Protein AF-A0A497L6L2-F1 (afdb_monomer_lite)

Foldseek 3Di:
DVVLLVLLVVLVVVLVCVVPDDDDPVVVVVLVVVVVVCCVVCVPPPCLPPPVLLVSLSVVLSVLLNVVLVVDALVRLVVVLVVVLVVLCCCVVPVVVVVVVCVVVVVVSHSQWHWAFDVVFDQDPVGTDTDIDGSVLSSNLNSVLSNLCVPPNDVLSSQLSVQLVVLQVVVSVVCVVVVPPDDRSSVSSCVRRVVSVVVVVVVD

Radius of gyration: 17.64 Å; chains: 1; bounding box: 42×39×49 Å

Sequence (204 aa):
FSALLAFTFIALLYEEVRSSRGERWYLAVLPPALFVFLYMFLGRTPIWFPYLLDLYGVVFAVMITIYLGSLFTWRTSLIFVALLTVLDIILVLFTGTMVSAARHVSSLMLPVLISVPTVPRIMTQWGVLFMSLGLGDFFFAGLIAIQSFKRFGKNFAVLSIFAMSVSFFIFETLILNLGFRAFPGTLMIICGWLPLVFLKKYIR

pLDDT: mean 77.25, std 12.26, range [40.12, 93.31]

Structure (mmCIF, N/CA/C/O backbone):
data_AF-A0A497L6L2-F1
#
_entry.id   AF-A0A497L6L2-F1
#
loop_
_atom_site.group_PDB
_atom_site.id
_atom_site.type_symbol
_atom_site.label_atom_id
_atom_site.label_alt_id
_atom_site.label_comp_id
_atom_site.label_asym_id
_atom_site.label_entity_id
_atom_site.label_seq_id
_atom_site.pdbx_PDB_ins_code
_atom_site.Cartn_x
_atom_site.Cartn_y
_atom_site.Cartn_z
_atom_site.occupancy
_atom_site.B_iso_or_equiv
_atom_site.auth_seq_id
_atom_site.auth_comp_id
_atom_site.auth_asym_id
_atom_site.auth_atom_id
_atom_site.pdbx_PDB_model_num
ATOM 1 N N . PHE A 1 1 ? -6.970 -1.512 -10.029 1.00 40.12 1 PHE A N 1
ATOM 2 C CA . PHE A 1 1 ? -8.263 -1.805 -9.348 1.00 40.12 1 PHE A CA 1
ATOM 3 C C . PHE A 1 1 ? -8.385 -3.226 -8.759 1.00 40.12 1 PHE A C 1
ATOM 5 O O . PHE A 1 1 ? -8.391 -3.367 -7.541 1.00 40.12 1 PHE A O 1
ATOM 12 N N . SER A 1 2 ? -8.466 -4.289 -9.573 1.00 47.84 2 SER A N 1
ATOM 13 C CA . SER A 1 2 ? -8.767 -5.662 -9.106 1.00 47.84 2 SER A CA 1
ATOM 14 C C . SER A 1 2 ? -7.713 -6.262 -8.166 1.00 47.84 2 SER A C 1
ATOM 16 O O . SER A 1 2 ? -8.070 -6.932 -7.202 1.00 47.84 2 SER A O 1
ATOM 18 N N . ALA A 1 3 ? -6.429 -5.981 -8.401 1.00 50.88 3 ALA A N 1
ATOM 19 C CA . ALA A 1 3 ? -5.336 -6.490 -7.571 1.00 50.88 3 ALA A CA 1
ATOM 20 C C . ALA A 1 3 ? -5.336 -5.905 -6.148 1.00 50.88 3 ALA A C 1
ATOM 22 O O . ALA A 1 3 ? -5.150 -6.638 -5.184 1.00 50.88 3 ALA A O 1
ATOM 23 N N . LEU A 1 4 ? -5.598 -4.601 -6.004 1.00 48.38 4 LEU A N 1
ATOM 24 C CA . LEU A 1 4 ? -5.636 -3.926 -4.701 1.00 48.38 4 LEU A CA 1
ATOM 25 C C . LEU A 1 4 ? -6.860 -4.357 -3.879 1.00 48.38 4 LEU A C 1
ATOM 27 O O . LEU A 1 4 ? -6.754 -4.590 -2.675 1.00 48.38 4 LEU A O 1
ATOM 31 N N . LEU A 1 5 ? -8.003 -4.550 -4.543 1.00 52.41 5 LEU A N 1
ATOM 32 C CA . LEU A 1 5 ? -9.224 -5.067 -3.926 1.00 52.41 5 LEU A CA 1
ATOM 33 C C . LEU A 1 5 ? -9.051 -6.527 -3.481 1.00 52.41 5 LEU A C 1
ATOM 35 O O . LEU A 1 5 ? -9.354 -6.859 -2.339 1.00 52.41 5 LEU A O 1
ATOM 39 N N . ALA A 1 6 ? -8.499 -7.389 -4.341 1.00 66.44 6 ALA A N 1
ATOM 40 C CA . ALA A 1 6 ? -8.208 -8.777 -3.986 1.00 66.44 6 ALA A CA 1
ATOM 41 C C . ALA A 1 6 ? -7.204 -8.866 -2.825 1.00 66.44 6 ALA A C 1
ATOM 43 O O . ALA A 1 6 ? -7.437 -9.595 -1.865 1.00 66.44 6 ALA A O 1
ATOM 44 N N . PHE A 1 7 ? -6.128 -8.076 -2.873 1.00 67.19 7 PHE A N 1
ATOM 45 C CA . PHE A 1 7 ? -5.111 -8.013 -1.824 1.00 67.19 7 PHE A CA 1
ATOM 46 C C . PHE A 1 7 ? -5.702 -7.637 -0.461 1.00 67.19 7 PHE A C 1
ATOM 48 O O . PHE A 1 7 ? -5.518 -8.346 0.529 1.00 67.19 7 PHE A O 1
ATOM 55 N N . THR A 1 8 ? -6.436 -6.526 -0.411 1.00 56.09 8 THR A N 1
ATOM 56 C CA . THR A 1 8 ? -7.016 -6.011 0.837 1.00 56.09 8 THR A CA 1
ATOM 57 C C . THR A 1 8 ? -8.069 -6.960 1.405 1.00 56.09 8 THR A C 1
ATOM 59 O O . THR A 1 8 ? -8.129 -7.154 2.619 1.00 56.09 8 THR A O 1
ATOM 62 N N . PHE A 1 9 ? -8.851 -7.615 0.545 1.00 66.81 9 PHE A N 1
ATOM 63 C CA . PHE A 1 9 ? -9.837 -8.611 0.953 1.00 66.81 9 PHE A CA 1
ATOM 64 C C . PHE A 1 9 ? -9.187 -9.881 1.524 1.00 66.81 9 PHE A C 1
ATOM 66 O O . PHE A 1 9 ? -9.610 -10.373 2.569 1.00 66.81 9 PHE A O 1
ATOM 73 N N . ILE A 1 10 ? -8.117 -10.376 0.893 1.00 71.69 10 ILE A N 1
ATOM 74 C CA . ILE A 1 10 ? -7.351 -11.534 1.379 1.00 71.69 10 ILE A CA 1
ATOM 75 C C . ILE A 1 10 ? -6.700 -11.225 2.732 1.00 71.69 10 ILE A C 1
ATOM 77 O O . ILE A 1 10 ? -6.788 -12.039 3.650 1.00 71.69 10 ILE A O 1
ATOM 81 N N . ALA A 1 11 ? -6.095 -10.044 2.884 1.00 65.69 11 ALA A N 1
ATOM 82 C CA . ALA A 1 11 ? -5.494 -9.622 4.147 1.00 65.69 11 ALA A CA 1
ATOM 83 C C . ALA A 1 11 ? -6.533 -9.547 5.284 1.00 65.69 11 ALA A C 1
ATOM 85 O O . ALA A 1 11 ? -6.257 -9.976 6.404 1.00 65.69 11 ALA A O 1
ATOM 86 N N . LEU A 1 12 ? -7.743 -9.061 4.986 1.00 62.50 12 LEU A N 1
ATOM 87 C CA . LEU A 1 12 ? -8.842 -8.971 5.950 1.00 62.50 12 LEU A CA 1
ATOM 88 C C . LEU A 1 12 ? -9.365 -10.354 6.376 1.00 62.50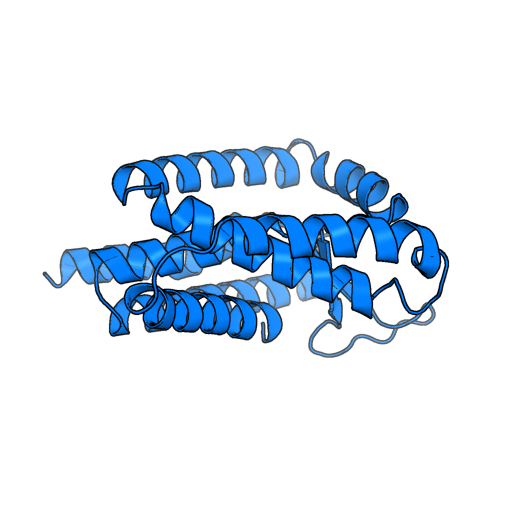 12 LEU A C 1
ATOM 90 O O . LEU A 1 12 ? -9.540 -10.597 7.569 1.00 62.50 12 LEU A O 1
ATOM 94 N N . LEU A 1 13 ? -9.572 -11.270 5.423 1.00 70.62 13 LEU A N 1
ATOM 95 C CA . LEU A 1 13 ? -9.983 -12.647 5.722 1.00 70.62 13 LEU A CA 1
ATOM 96 C C . LEU A 1 13 ? -8.930 -13.393 6.548 1.00 70.62 13 LEU A C 1
ATOM 98 O O . LEU A 1 13 ? -9.271 -14.157 7.450 1.00 70.62 13 LEU A O 1
ATOM 102 N N . TYR A 1 14 ? -7.649 -13.164 6.260 1.00 72.06 14 TYR A N 1
ATOM 103 C CA . TYR A 1 14 ? -6.568 -13.806 6.996 1.00 72.06 14 TYR A CA 1
ATOM 104 C C . TYR A 1 14 ? -6.510 -13.343 8.458 1.00 72.06 14 TYR A C 1
ATOM 106 O O . TYR A 1 14 ? -6.301 -14.168 9.346 1.00 72.06 14 TYR A O 1
ATOM 114 N N . GLU A 1 15 ? -6.746 -12.058 8.731 1.00 65.00 15 GLU A N 1
ATOM 115 C CA . GLU A 1 15 ? -6.804 -11.531 10.103 1.00 65.00 15 GLU A CA 1
ATOM 116 C C . GLU A 1 15 ? -8.002 -12.104 10.888 1.00 65.00 15 GLU A C 1
ATOM 118 O O . GLU A 1 15 ? -7.858 -12.479 12.053 1.00 65.00 15 GLU A O 1
ATOM 123 N N . GLU A 1 16 ? -9.163 -12.258 10.238 1.00 64.44 16 GLU A N 1
ATOM 124 C CA . GLU A 1 16 ? -10.364 -12.871 10.831 1.00 64.44 16 GLU A CA 1
ATOM 125 C C . GLU A 1 16 ? -10.105 -14.336 11.240 1.00 64.44 16 GLU A C 1
ATOM 127 O O . GLU A 1 16 ? -10.470 -14.754 12.340 1.00 64.44 16 GLU A O 1
ATOM 132 N N . VAL A 1 17 ? -9.388 -15.101 10.407 1.00 64.81 17 VAL A N 1
ATOM 133 C CA . VAL A 1 17 ? -9.005 -16.496 10.698 1.00 64.81 17 VAL A CA 1
ATOM 134 C C . VAL A 1 17 ? -7.880 -16.581 11.735 1.00 64.81 17 VAL A C 1
ATOM 136 O O . VAL A 1 17 ? -7.889 -17.481 12.582 1.00 64.81 17 VAL A O 1
ATOM 139 N N . ARG A 1 18 ? -6.915 -15.652 11.715 1.00 61.00 18 ARG A N 1
ATOM 140 C CA . ARG A 1 18 ? -5.760 -15.645 12.628 1.00 61.00 18 ARG A CA 1
ATOM 141 C C . ARG A 1 18 ? -6.164 -15.471 14.089 1.00 61.00 18 ARG A C 1
ATOM 143 O O . ARG A 1 18 ? -5.516 -16.057 14.950 1.00 61.00 18 ARG A O 1
ATOM 150 N N . SER A 1 19 ? -7.269 -14.779 14.368 1.00 52.44 19 SER A N 1
ATOM 151 C CA . SER A 1 19 ? -7.814 -14.660 15.727 1.00 52.44 19 SER A CA 1
ATOM 152 C C . SER A 1 19 ? -8.166 -16.013 16.383 1.00 52.44 19 SER A C 1
ATOM 154 O O . SER A 1 19 ? -8.444 -16.036 17.580 1.00 52.44 19 SER A O 1
ATOM 156 N N . SER A 1 20 ? -8.159 -17.129 15.635 1.00 50.62 20 SER A N 1
ATOM 157 C CA . SER A 1 20 ? -8.570 -18.463 16.103 1.00 50.62 20 SER A CA 1
ATOM 158 C C . SER A 1 20 ? -7.447 -19.506 16.268 1.00 50.62 20 SER A C 1
ATOM 160 O O . SER A 1 20 ? -7.719 -20.589 16.787 1.00 50.62 20 SER A O 1
ATOM 162 N N . ARG A 1 21 ? -6.193 -19.248 15.848 1.00 50.31 21 ARG A N 1
ATOM 163 C CA . ARG A 1 21 ? -5.105 -20.258 15.882 1.00 50.31 21 ARG A CA 1
ATOM 164 C C . ARG A 1 21 ? -3.816 -19.746 16.536 1.00 50.31 21 ARG A C 1
ATOM 166 O O . ARG A 1 21 ? -3.357 -18.650 16.240 1.00 50.31 21 ARG A O 1
ATOM 173 N N . GLY A 1 22 ? -3.221 -20.589 17.390 1.00 54.91 22 GLY A N 1
ATOM 174 C CA . GLY A 1 22 ? -1.975 -20.321 18.122 1.00 54.91 22 GLY A CA 1
ATOM 175 C C . GLY A 1 22 ? -0.715 -20.203 17.247 1.00 54.91 22 GLY A C 1
ATOM 176 O O . GLY A 1 22 ? -0.658 -20.713 16.126 1.00 54.91 22 GLY A O 1
ATOM 177 N N . GLU A 1 23 ? 0.300 -19.518 17.781 1.00 53.31 23 GLU A N 1
ATOM 178 C CA . GLU A 1 23 ? 1.493 -19.057 17.060 1.00 53.31 23 GLU A CA 1
ATOM 179 C C . GLU A 1 23 ? 2.490 -20.174 16.704 1.00 53.31 23 GLU A C 1
ATOM 181 O O . GLU A 1 23 ? 2.883 -20.985 17.541 1.00 53.31 23 GLU A O 1
ATOM 186 N N . ARG A 1 24 ? 2.967 -20.178 15.451 1.00 60.25 24 ARG A N 1
ATOM 187 C CA . ARG A 1 24 ? 4.063 -21.038 14.970 1.00 60.25 24 ARG A CA 1
ATOM 188 C C . ARG A 1 24 ? 5.142 -20.187 14.301 1.00 60.25 24 ARG A C 1
ATOM 190 O O . ARG A 1 24 ? 5.188 -20.068 13.080 1.00 60.25 24 ARG A O 1
ATOM 197 N N . TRP A 1 25 ? 6.012 -19.606 15.122 1.00 57.88 25 TRP A N 1
ATOM 198 C CA . TRP A 1 25 ? 7.081 -18.676 14.734 1.00 57.88 25 TRP A CA 1
ATOM 199 C C . TRP A 1 25 ? 8.016 -19.209 13.633 1.00 57.88 25 TRP A C 1
ATOM 201 O O . TRP A 1 25 ? 8.445 -18.455 12.766 1.00 57.88 25 TRP A O 1
ATOM 211 N N . TYR A 1 26 ? 8.251 -20.524 13.591 1.00 60.22 26 TYR A N 1
ATOM 212 C CA . TYR A 1 26 ? 9.093 -21.180 12.580 1.00 60.22 26 TYR A CA 1
ATOM 213 C C . TYR A 1 26 ? 8.558 -21.045 11.144 1.00 60.22 26 TYR A C 1
ATOM 215 O O . TYR A 1 26 ? 9.335 -21.027 10.192 1.00 60.22 26 TYR A O 1
ATOM 223 N N . LEU A 1 27 ? 7.239 -20.900 10.968 1.00 61.81 27 LEU A N 1
ATOM 224 C CA . LEU A 1 27 ? 6.632 -20.722 9.645 1.00 61.81 27 LEU A CA 1
ATOM 225 C C . LEU A 1 27 ? 6.887 -19.323 9.063 1.00 61.81 27 LEU A C 1
ATOM 227 O O . LEU A 1 27 ? 6.760 -19.148 7.855 1.00 61.81 27 LEU A O 1
ATOM 231 N N . ALA A 1 28 ? 7.285 -18.342 9.881 1.00 64.62 28 ALA A N 1
ATOM 232 C CA . ALA A 1 28 ? 7.547 -16.975 9.425 1.00 64.62 28 ALA A CA 1
ATOM 233 C C . ALA A 1 28 ? 8.872 -16.833 8.652 1.00 64.62 28 ALA A C 1
ATOM 235 O O . ALA A 1 28 ? 9.021 -15.911 7.854 1.00 64.62 28 ALA A O 1
ATOM 236 N N . VAL A 1 29 ? 9.824 -17.753 8.857 1.00 70.31 29 VAL A N 1
ATOM 237 C CA . VAL A 1 29 ? 11.127 -17.768 8.158 1.00 70.31 29 VAL A CA 1
ATOM 238 C C . VAL A 1 29 ? 11.015 -18.383 6.757 1.00 70.31 29 VAL A C 1
ATOM 240 O O . VAL A 1 29 ? 11.839 -18.119 5.881 1.00 70.31 29 VAL A O 1
ATOM 243 N N . LEU A 1 30 ? 9.967 -19.174 6.521 1.00 68.50 30 LEU A N 1
ATOM 244 C CA . LEU A 1 30 ? 9.797 -19.951 5.299 1.00 68.50 30 LEU A CA 1
ATOM 245 C C . LEU A 1 30 ? 9.597 -19.074 4.044 1.00 68.50 30 LEU A C 1
ATOM 247 O O . LEU A 1 30 ? 10.293 -19.331 3.063 1.00 68.50 30 LEU A O 1
ATOM 251 N N . PRO A 1 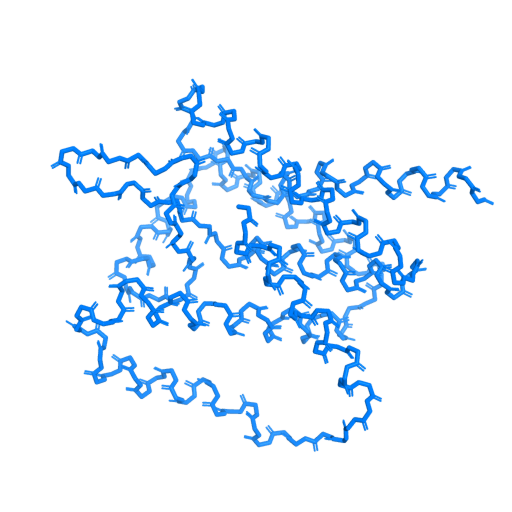31 ? 8.754 -18.015 4.039 1.00 71.69 31 PRO A N 1
ATOM 252 C CA . PRO A 1 31 ? 8.593 -17.160 2.859 1.00 71.69 31 PRO A CA 1
ATOM 253 C C . PRO A 1 31 ? 9.880 -16.417 2.445 1.00 71.69 31 PRO A C 1
ATOM 255 O O . PRO A 1 31 ? 10.219 -16.477 1.261 1.00 71.69 31 PRO A O 1
ATOM 258 N N . PRO A 1 32 ? 10.650 -15.783 3.361 1.00 73.12 32 PRO A N 1
ATOM 259 C CA . PRO A 1 32 ? 11.939 -15.175 3.017 1.00 73.12 32 PRO A CA 1
ATOM 260 C C . PRO A 1 32 ? 12.984 -16.179 2.512 1.00 73.12 32 PRO A C 1
ATOM 262 O O . PRO A 1 32 ? 13.663 -15.907 1.525 1.00 73.12 32 PRO A O 1
ATOM 265 N N . ALA A 1 33 ? 13.107 -17.349 3.148 1.00 76.06 33 ALA A N 1
ATOM 266 C CA . ALA A 1 33 ? 14.077 -18.367 2.734 1.00 76.06 33 ALA A CA 1
ATOM 267 C C . ALA A 1 33 ? 13.751 -18.934 1.341 1.00 76.06 33 ALA A C 1
ATOM 269 O O . ALA A 1 33 ? 14.632 -19.060 0.489 1.00 76.06 33 ALA A O 1
ATOM 270 N N . LEU A 1 34 ? 12.468 -19.210 1.090 1.00 78.75 34 LEU A N 1
ATOM 271 C CA . LEU A 1 34 ? 11.967 -19.673 -0.202 1.00 78.75 34 LEU A CA 1
ATOM 272 C C . LEU A 1 34 ? 12.145 -18.600 -1.290 1.00 78.75 34 LEU A C 1
ATOM 274 O O . LEU A 1 34 ? 12.497 -18.945 -2.414 1.00 78.75 34 LEU A O 1
ATOM 278 N N . PHE A 1 35 ? 11.969 -17.312 -0.961 1.00 80.62 35 PHE A N 1
ATOM 279 C CA . PHE A 1 35 ? 12.277 -16.202 -1.871 1.00 80.62 35 PHE A CA 1
ATOM 280 C C . PHE A 1 35 ? 13.750 -16.184 -2.283 1.00 80.62 35 PHE A C 1
ATOM 282 O O . PHE A 1 35 ? 14.039 -16.168 -3.475 1.00 80.62 35 PHE A O 1
ATOM 289 N N . VAL A 1 36 ? 14.680 -16.223 -1.322 1.00 82.12 36 VAL A N 1
ATOM 290 C CA . VAL A 1 36 ? 16.126 -16.194 -1.613 1.00 82.12 36 VAL A CA 1
ATOM 291 C C . VAL A 1 36 ? 16.532 -17.389 -2.473 1.00 82.12 36 VAL A C 1
ATOM 293 O O . VAL A 1 36 ? 17.275 -17.227 -3.442 1.00 82.12 36 VAL A O 1
ATOM 296 N N . PHE A 1 37 ? 16.007 -18.575 -2.154 1.00 81.62 37 PHE A N 1
ATOM 297 C CA . PHE A 1 37 ? 16.238 -19.780 -2.941 1.00 81.62 37 PHE A CA 1
ATOM 298 C C . PHE A 1 37 ? 15.735 -19.602 -4.380 1.00 81.62 37 PHE A C 1
ATOM 300 O O . PHE A 1 37 ? 16.519 -19.689 -5.323 1.00 81.62 37 PHE A O 1
ATOM 307 N N . LEU A 1 38 ? 14.455 -19.273 -4.576 1.00 80.75 38 LEU A N 1
ATOM 308 C CA . LEU A 1 38 ? 13.894 -19.114 -5.919 1.00 80.75 38 LEU A CA 1
ATOM 309 C C . LEU A 1 38 ? 14.529 -17.953 -6.695 1.00 80.75 38 LEU A C 1
ATOM 311 O O . LEU A 1 38 ? 14.715 -18.079 -7.900 1.00 80.75 38 LEU A O 1
ATOM 315 N N . TYR A 1 39 ? 14.941 -16.872 -6.036 1.00 80.56 39 TYR A N 1
ATOM 316 C CA . TYR A 1 39 ? 15.672 -15.779 -6.677 1.00 80.56 39 TYR A CA 1
ATOM 317 C C . TYR A 1 39 ? 17.035 -16.237 -7.213 1.00 80.56 39 TYR A C 1
ATOM 319 O O . TYR A 1 39 ? 17.395 -15.913 -8.343 1.00 80.56 39 TYR A O 1
ATOM 327 N N . MET A 1 40 ? 17.775 -17.042 -6.445 1.00 82.25 40 MET A N 1
ATOM 328 C CA . MET A 1 40 ? 19.089 -17.543 -6.859 1.00 82.25 40 MET A CA 1
ATOM 329 C C . MET A 1 40 ? 19.004 -18.471 -8.081 1.00 82.25 40 MET A C 1
ATOM 331 O O . MET A 1 40 ? 19.854 -18.387 -8.966 1.00 82.25 40 MET A O 1
ATOM 335 N N . PHE A 1 41 ? 17.979 -19.328 -8.148 1.00 80.75 41 PHE A N 1
ATOM 336 C CA . PHE A 1 41 ? 17.835 -20.323 -9.219 1.00 80.75 41 PHE A CA 1
ATOM 337 C C . PHE A 1 41 ? 17.012 -19.832 -10.418 1.00 80.75 41 PHE A C 1
ATOM 339 O O . PHE A 1 41 ? 17.364 -20.115 -11.561 1.00 80.75 41 PHE A O 1
ATOM 346 N N . LEU A 1 42 ? 15.916 -19.106 -10.180 1.00 79.75 42 LEU A N 1
ATOM 347 C CA . LEU A 1 42 ? 14.972 -18.674 -11.216 1.00 79.75 42 LEU A CA 1
ATOM 348 C C . LEU A 1 42 ? 15.064 -17.182 -11.541 1.00 79.75 42 LEU A C 1
ATOM 350 O O . LEU A 1 42 ? 14.471 -16.779 -12.537 1.00 79.75 42 LEU A O 1
ATOM 354 N N . GLY A 1 43 ? 15.818 -16.369 -10.793 1.00 74.75 43 GLY A N 1
ATOM 355 C CA . GLY A 1 43 ? 15.849 -14.907 -10.951 1.00 74.75 43 GLY A CA 1
ATOM 356 C C . GLY A 1 43 ? 16.209 -14.405 -12.353 1.00 74.75 43 GLY A C 1
ATOM 357 O O . GLY A 1 43 ? 15.805 -13.316 -12.737 1.00 74.75 43 GLY A O 1
ATOM 358 N N . ARG A 1 44 ? 16.923 -15.209 -13.154 1.00 77.38 44 ARG A N 1
ATOM 359 C CA . ARG A 1 44 ? 17.288 -14.881 -14.549 1.00 77.38 44 ARG A CA 1
ATOM 360 C C . ARG A 1 44 ? 16.341 -15.459 -15.606 1.00 77.38 44 ARG A C 1
ATOM 362 O O . ARG A 1 44 ? 16.584 -15.293 -16.797 1.00 77.38 44 ARG A O 1
ATOM 369 N N . THR A 1 45 ? 15.299 -16.177 -15.196 1.00 80.50 45 THR A N 1
ATOM 370 C CA . THR A 1 45 ? 14.352 -16.835 -16.107 1.00 80.50 45 THR A CA 1
ATOM 371 C C . THR A 1 45 ? 13.151 -15.930 -16.403 1.00 80.50 45 THR A C 1
ATOM 373 O O . THR A 1 45 ? 12.761 -15.132 -15.549 1.00 80.50 45 THR A O 1
ATOM 376 N N . PRO A 1 46 ? 12.486 -16.079 -17.566 1.00 78.12 46 PRO A N 1
ATOM 377 C CA . PRO A 1 46 ? 11.282 -15.307 -17.902 1.00 78.12 46 PRO A CA 1
ATOM 378 C C . PRO A 1 46 ? 10.072 -15.641 -17.011 1.00 78.12 46 PRO A C 1
ATOM 380 O O . PRO A 1 46 ? 9.044 -14.981 -17.085 1.00 78.12 46 PRO A O 1
ATOM 383 N N . ILE A 1 47 ? 10.181 -16.669 -16.164 1.00 78.06 47 ILE A N 1
ATOM 384 C CA . ILE A 1 47 ? 9.165 -17.028 -15.170 1.00 78.06 47 ILE A CA 1
ATOM 385 C C . ILE A 1 47 ? 9.234 -16.074 -13.959 1.00 78.06 47 ILE A C 1
ATOM 387 O O . ILE A 1 47 ? 8.229 -15.863 -13.279 1.00 78.06 47 ILE A O 1
ATOM 391 N N . TRP A 1 48 ? 10.402 -15.466 -13.703 1.00 78.56 48 TRP A N 1
ATOM 392 C CA . TRP A 1 48 ? 10.623 -14.569 -12.568 1.00 78.56 48 TRP A CA 1
ATOM 393 C C . TRP A 1 48 ? 9.806 -13.280 -12.669 1.00 78.56 48 TRP A C 1
ATOM 395 O O . TRP A 1 48 ? 9.105 -12.921 -11.725 1.00 78.56 48 TRP A O 1
ATOM 405 N N . PHE A 1 49 ? 9.840 -12.617 -13.825 1.00 73.00 49 PHE A N 1
ATOM 406 C CA . PHE A 1 49 ? 9.091 -11.391 -14.088 1.00 73.00 49 PHE A CA 1
ATOM 407 C C . PHE A 1 49 ? 8.116 -11.596 -15.256 1.00 73.00 49 PHE A C 1
ATOM 409 O O . PHE A 1 49 ? 8.549 -12.066 -16.308 1.00 73.00 49 PHE A O 1
ATOM 416 N N . PRO A 1 50 ? 6.830 -11.216 -15.127 1.00 69.06 50 PRO A N 1
ATOM 417 C CA . PRO A 1 50 ? 6.212 -10.509 -13.993 1.00 69.06 50 PRO A CA 1
ATOM 418 C C . PRO A 1 50 ? 5.703 -11.428 -12.862 1.00 69.06 50 PRO A C 1
ATOM 420 O O . PRO A 1 50 ? 5.516 -10.981 -11.738 1.00 69.06 50 PRO A O 1
ATOM 423 N N . TYR A 1 51 ? 5.507 -12.722 -13.132 1.00 78.38 51 TYR A N 1
ATOM 424 C CA . TYR A 1 51 ? 4.652 -13.587 -12.310 1.00 78.38 51 TYR A CA 1
ATOM 425 C C . TYR A 1 51 ? 5.171 -13.882 -10.896 1.00 78.38 51 TYR A C 1
ATOM 427 O O . TYR A 1 51 ? 4.466 -13.613 -9.922 1.00 78.38 51 TYR A O 1
ATOM 435 N N . LEU A 1 52 ? 6.372 -14.464 -10.757 1.00 78.94 52 LEU A N 1
ATOM 436 C CA . LEU A 1 52 ? 6.910 -14.810 -9.433 1.00 78.94 52 LEU A CA 1
ATOM 437 C C . LEU A 1 52 ? 7.188 -13.553 -8.608 1.00 78.94 52 LEU A C 1
ATOM 439 O O . LEU A 1 52 ? 6.886 -13.525 -7.418 1.00 78.94 52 LEU A O 1
ATOM 443 N N . LEU A 1 53 ? 7.728 -12.512 -9.238 1.00 80.69 53 LEU A N 1
ATOM 444 C CA . LEU A 1 53 ? 8.050 -11.251 -8.582 1.00 80.69 53 LEU A CA 1
ATOM 445 C C . LEU A 1 53 ? 6.796 -10.575 -8.015 1.00 80.69 53 LEU A C 1
ATOM 447 O O . LEU A 1 53 ? 6.798 -10.197 -6.842 1.00 80.69 53 LEU A O 1
ATOM 451 N N . ASP A 1 54 ? 5.709 -10.510 -8.787 1.00 82.19 54 ASP A N 1
ATOM 452 C CA . ASP A 1 54 ? 4.431 -9.973 -8.314 1.00 82.19 54 ASP A CA 1
ATOM 453 C C . ASP A 1 54 ? 3.822 -10.846 -7.208 1.00 82.19 54 ASP A C 1
ATOM 455 O O . ASP A 1 54 ? 3.320 -10.318 -6.215 1.00 82.19 54 ASP A O 1
ATOM 459 N N . LEU A 1 55 ? 3.907 -12.178 -7.331 1.00 82.94 55 LEU A N 1
ATOM 460 C CA . LEU A 1 55 ? 3.432 -13.110 -6.303 1.00 82.94 55 LEU A CA 1
ATOM 461 C C . LEU A 1 55 ? 4.146 -12.870 -4.967 1.00 82.94 55 LEU A C 1
ATOM 463 O O . LEU A 1 55 ? 3.493 -12.740 -3.930 1.00 82.94 55 LEU A O 1
ATOM 467 N N . TYR A 1 56 ? 5.476 -12.778 -4.979 1.00 82.69 56 TYR A N 1
ATOM 468 C CA . TYR A 1 56 ? 6.245 -12.474 -3.775 1.00 82.69 56 TYR A CA 1
ATOM 469 C C . TYR A 1 56 ? 5.972 -11.073 -3.257 1.00 82.69 56 TYR A C 1
ATOM 471 O O . TYR A 1 56 ? 5.857 -10.900 -2.046 1.00 82.69 56 TYR A O 1
ATOM 479 N N . GLY A 1 57 ? 5.810 -10.094 -4.146 1.00 83.50 57 GLY A N 1
ATOM 480 C CA . GLY A 1 57 ? 5.391 -8.751 -3.772 1.00 83.50 57 GLY A CA 1
ATOM 481 C C . GLY A 1 57 ? 4.081 -8.768 -2.982 1.00 83.50 57 GLY A C 1
ATOM 482 O O . GLY A 1 57 ? 4.014 -8.222 -1.882 1.00 83.50 57 GLY A O 1
ATOM 483 N N . VAL A 1 58 ? 3.069 -9.480 -3.483 1.00 83.06 58 VAL A N 1
ATOM 484 C CA . VAL A 1 58 ? 1.780 -9.666 -2.799 1.00 83.06 58 VAL A CA 1
ATOM 485 C C . VAL A 1 58 ? 1.969 -10.344 -1.442 1.00 83.06 58 VAL A C 1
ATOM 487 O O . VAL A 1 58 ? 1.449 -9.851 -0.442 1.00 83.06 58 VAL A O 1
ATOM 490 N N . VAL A 1 59 ? 2.737 -11.435 -1.371 1.00 83.56 59 VAL A N 1
ATOM 491 C CA . VAL A 1 59 ? 2.998 -12.149 -0.107 1.00 83.56 59 VAL A CA 1
ATOM 492 C C . VAL A 1 59 ? 3.677 -11.235 0.917 1.00 83.56 59 VAL A C 1
ATOM 494 O O . VAL A 1 59 ? 3.227 -11.164 2.063 1.00 83.56 59 VAL A O 1
ATOM 497 N N . PHE A 1 60 ? 4.714 -10.495 0.515 1.00 82.88 60 PHE A N 1
ATOM 498 C CA . PHE A 1 60 ? 5.411 -9.553 1.390 1.00 82.88 60 PHE A CA 1
ATOM 499 C C . PHE A 1 60 ? 4.490 -8.435 1.863 1.00 82.88 60 PHE A C 1
ATOM 501 O O . PHE A 1 60 ? 4.462 -8.147 3.062 1.00 82.88 60 PHE A O 1
ATOM 508 N N . ALA A 1 61 ? 3.698 -7.854 0.960 1.00 85.62 61 ALA A N 1
ATOM 509 C CA . ALA A 1 61 ? 2.727 -6.833 1.318 1.00 85.62 61 ALA A CA 1
ATOM 510 C C . ALA A 1 61 ? 1.688 -7.370 2.315 1.00 85.62 61 ALA A C 1
ATOM 512 O O . ALA A 1 61 ? 1.397 -6.688 3.296 1.00 85.62 61 ALA A O 1
ATOM 513 N N . VAL A 1 62 ? 1.167 -8.593 2.149 1.00 83.62 62 VAL A N 1
ATOM 514 C CA . VAL A 1 62 ? 0.201 -9.179 3.099 1.00 83.62 62 VAL A CA 1
ATOM 515 C C . VAL A 1 62 ? 0.865 -9.353 4.465 1.00 83.62 62 VAL A C 1
ATOM 517 O O . VAL A 1 62 ? 0.316 -8.933 5.486 1.00 83.62 62 VAL A O 1
ATOM 520 N N . MET A 1 63 ? 2.073 -9.918 4.487 1.00 81.81 63 MET A N 1
ATOM 521 C CA . MET A 1 63 ? 2.784 -10.230 5.724 1.00 81.81 63 MET A CA 1
ATOM 522 C C . MET A 1 63 ? 3.116 -8.969 6.530 1.00 81.81 63 MET A C 1
ATOM 524 O O . MET A 1 63 ? 2.826 -8.921 7.727 1.00 81.81 63 MET A O 1
ATOM 528 N N . ILE A 1 64 ? 3.658 -7.930 5.883 1.00 83.38 64 ILE A N 1
ATOM 529 C CA . ILE A 1 64 ? 4.004 -6.670 6.556 1.00 83.38 64 ILE A CA 1
ATOM 530 C C . ILE A 1 64 ? 2.756 -5.919 7.032 1.00 83.38 64 ILE A C 1
ATOM 532 O O . ILE A 1 64 ? 2.760 -5.347 8.122 1.00 83.38 64 ILE A O 1
ATOM 536 N N . THR A 1 65 ? 1.667 -5.976 6.260 1.00 87.81 65 THR A N 1
ATOM 537 C CA . THR A 1 65 ? 0.391 -5.338 6.608 1.00 87.81 65 THR A CA 1
ATOM 538 C C . THR A 1 65 ? -0.212 -5.948 7.864 1.00 87.81 65 THR A C 1
ATOM 540 O O . THR A 1 65 ? -0.594 -5.215 8.772 1.00 87.81 65 THR A O 1
ATOM 543 N N . ILE A 1 66 ? -0.265 -7.279 7.949 1.00 84.44 66 ILE A N 1
ATOM 544 C CA . ILE A 1 66 ? -0.772 -7.974 9.139 1.00 84.44 66 ILE A CA 1
ATOM 545 C C . ILE A 1 66 ? 0.146 -7.708 10.336 1.00 84.44 66 ILE A C 1
ATOM 547 O O . ILE A 1 66 ? -0.327 -7.383 11.424 1.00 84.44 66 ILE A O 1
ATOM 551 N N . TYR A 1 67 ? 1.463 -7.796 10.132 1.00 84.12 67 TYR A N 1
ATOM 552 C CA . TYR A 1 67 ? 2.448 -7.565 11.186 1.00 84.12 67 TYR A CA 1
ATOM 553 C C . TYR A 1 67 ? 2.298 -6.166 11.800 1.00 84.12 67 TYR A C 1
ATOM 555 O O . TYR A 1 67 ? 2.042 -6.037 12.999 1.00 84.12 67 TYR A O 1
ATOM 563 N N . LEU A 1 68 ? 2.345 -5.115 10.981 1.00 84.44 68 LEU A N 1
ATOM 564 C CA . LEU A 1 68 ? 2.192 -3.737 11.455 1.00 84.44 68 LEU A CA 1
ATOM 565 C C . LEU A 1 68 ? 0.764 -3.427 11.911 1.00 84.44 68 LEU A C 1
ATOM 567 O O . LEU A 1 68 ? 0.579 -2.693 12.878 1.00 84.44 68 LEU A O 1
ATOM 571 N N . GLY A 1 69 ? -0.249 -4.025 11.284 1.00 84.06 69 GLY A N 1
ATOM 572 C CA . GLY A 1 69 ? -1.643 -3.924 11.710 1.00 84.06 69 GLY A CA 1
ATOM 573 C C . GLY A 1 69 ? -1.870 -4.476 13.119 1.00 84.06 69 GLY A C 1
ATOM 574 O O . GLY A 1 69 ? -2.715 -3.951 13.848 1.00 84.06 69 GLY A O 1
ATOM 575 N N . SER A 1 70 ? -1.113 -5.499 13.525 1.00 83.00 70 SER A N 1
ATOM 576 C CA . SER A 1 70 ? -1.138 -6.058 14.883 1.00 83.00 70 SER A CA 1
ATOM 577 C C . SER A 1 70 ? -0.364 -5.207 15.898 1.00 83.00 70 SER A C 1
ATOM 579 O O . SER A 1 70 ? -0.831 -5.051 17.024 1.00 83.00 70 SER A O 1
ATOM 581 N N . LEU A 1 71 ? 0.761 -4.607 15.492 1.00 86.62 71 LEU A N 1
ATOM 582 C CA . LEU A 1 71 ? 1.624 -3.806 16.368 1.00 86.62 71 LEU A CA 1
ATOM 583 C C . LEU A 1 71 ? 1.097 -2.390 16.601 1.00 86.62 71 LEU A C 1
ATOM 585 O O . LEU A 1 71 ? 1.281 -1.819 17.675 1.00 86.62 71 LEU A O 1
ATOM 589 N N . PHE A 1 72 ? 0.484 -1.784 15.586 1.00 87.81 72 PHE A N 1
ATOM 590 C CA . PHE A 1 72 ? 0.062 -0.394 15.663 1.00 87.81 72 PHE A CA 1
ATOM 591 C C . PHE A 1 72 ? -1.322 -0.274 16.292 1.00 87.81 72 PHE A C 1
ATOM 593 O O . PHE A 1 72 ? -2.262 -1.003 15.976 1.00 87.81 72 PHE A O 1
ATOM 600 N N . THR A 1 73 ? -1.466 0.735 17.142 1.00 89.88 73 THR A N 1
ATOM 601 C CA . THR A 1 73 ? -2.768 1.233 17.582 1.00 89.88 73 THR A CA 1
ATOM 602 C C . THR A 1 73 ? -3.351 2.201 16.548 1.00 89.88 73 THR A C 1
ATOM 604 O O . THR A 1 73 ? -2.643 2.726 15.684 1.00 89.88 73 THR A O 1
ATOM 607 N N . TRP A 1 74 ? -4.638 2.525 16.688 1.00 87.69 74 TRP A N 1
ATOM 608 C CA . TRP A 1 74 ? -5.308 3.512 15.836 1.00 87.69 74 TRP A CA 1
ATOM 609 C C . TRP A 1 74 ? -4.584 4.870 15.801 1.00 87.69 74 TRP A C 1
ATOM 611 O O . TRP A 1 74 ? -4.411 5.461 14.740 1.00 87.69 74 TRP A O 1
ATOM 621 N N . ARG A 1 75 ? -4.111 5.366 16.956 1.00 90.06 75 ARG A N 1
ATOM 622 C CA . ARG A 1 75 ? -3.429 6.671 17.040 1.00 90.06 75 ARG A CA 1
ATOM 623 C C . ARG A 1 75 ? -2.077 6.652 16.329 1.00 90.06 75 ARG A C 1
ATOM 625 O O . ARG A 1 75 ? -1.780 7.560 15.562 1.00 90.06 75 ARG A O 1
ATOM 632 N N . THR A 1 76 ? -1.286 5.603 16.552 1.00 89.94 76 THR A N 1
ATOM 633 C CA . THR A 1 76 ? 0.020 5.430 15.894 1.00 89.94 76 THR A CA 1
ATOM 634 C C . THR A 1 76 ? -0.134 5.218 14.392 1.00 89.94 76 THR A C 1
ATOM 636 O O . THR A 1 76 ? 0.659 5.746 13.621 1.00 89.94 76 THR A O 1
ATOM 639 N N . SER A 1 77 ? -1.188 4.512 13.969 1.00 89.44 77 SER A N 1
ATOM 640 C CA . SER A 1 77 ? -1.504 4.319 12.555 1.00 89.44 77 SER A CA 1
ATOM 641 C C . SER A 1 77 ? -1.811 5.642 11.861 1.00 89.44 77 SER A C 1
ATOM 643 O O . SER A 1 77 ? -1.273 5.872 10.788 1.00 89.44 77 SER A O 1
ATOM 645 N N . LEU A 1 78 ? -2.601 6.530 12.476 1.00 89.56 78 LEU A N 1
ATOM 646 C CA . LEU A 1 78 ? -2.901 7.846 11.902 1.00 89.56 78 LEU A CA 1
ATOM 647 C C . LEU A 1 78 ? -1.647 8.702 11.701 1.00 89.56 78 LEU A C 1
ATOM 649 O O . LEU A 1 78 ? -1.485 9.299 10.641 1.00 89.56 78 LEU A O 1
ATOM 653 N N . ILE A 1 79 ? -0.762 8.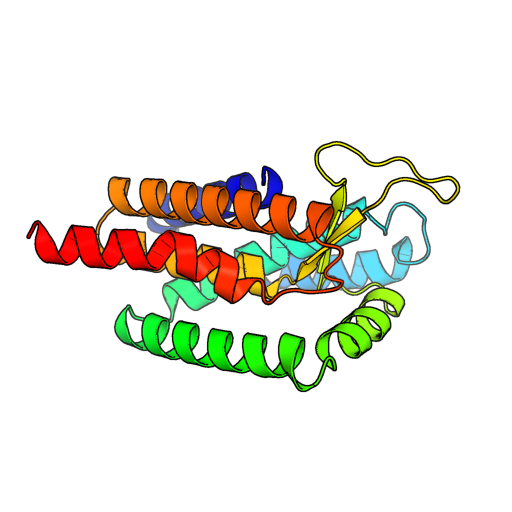748 12.703 1.00 92.00 79 ILE A N 1
ATOM 654 C CA . ILE A 1 79 ? 0.498 9.503 12.615 1.00 92.00 79 ILE A CA 1
ATOM 655 C C . ILE A 1 79 ? 1.377 8.922 11.509 1.00 92.00 79 ILE A C 1
ATOM 657 O O . ILE A 1 79 ? 1.895 9.662 10.677 1.00 92.00 79 ILE A O 1
ATOM 661 N N . PHE A 1 80 ? 1.512 7.597 11.479 1.00 90.38 80 PHE A N 1
ATOM 662 C CA . PHE A 1 80 ? 2.302 6.901 10.474 1.00 90.38 80 PHE A CA 1
ATOM 663 C C . PHE A 1 80 ? 1.767 7.142 9.058 1.00 90.38 80 PHE A C 1
ATOM 665 O O . PHE A 1 80 ? 2.531 7.488 8.164 1.00 90.38 80 PHE A O 1
ATOM 672 N N . VAL A 1 81 ? 0.452 7.026 8.873 1.00 90.94 81 VAL A N 1
ATOM 673 C CA . VAL A 1 81 ? -0.245 7.286 7.609 1.00 90.94 81 VAL A CA 1
ATOM 674 C C . VAL A 1 81 ? -0.004 8.723 7.152 1.00 90.94 81 VAL A C 1
ATOM 676 O O . VAL A 1 81 ? 0.442 8.934 6.028 1.00 90.94 81 VAL A O 1
ATOM 679 N N . ALA A 1 82 ? -0.209 9.705 8.031 1.00 90.62 82 ALA A N 1
ATOM 680 C CA . ALA A 1 82 ? 0.028 11.109 7.710 1.00 90.62 82 ALA A CA 1
ATOM 681 C C . ALA A 1 82 ? 1.490 11.363 7.305 1.00 90.62 82 ALA A C 1
ATOM 683 O O . ALA A 1 82 ? 1.743 11.949 6.254 1.00 90.62 82 ALA A O 1
ATOM 684 N N . LEU A 1 83 ? 2.454 10.866 8.084 1.00 91.75 83 LEU A N 1
ATOM 685 C CA . LEU A 1 83 ? 3.875 11.049 7.795 1.00 91.75 83 LEU A CA 1
ATOM 686 C C . LEU A 1 83 ? 4.273 10.413 6.456 1.00 91.75 83 LEU A C 1
ATOM 688 O O . LEU A 1 83 ? 4.969 11.041 5.660 1.00 91.75 83 LEU A O 1
ATOM 692 N N . LEU A 1 84 ? 3.799 9.193 6.191 1.00 90.31 84 LEU A N 1
ATOM 693 C CA . LEU A 1 84 ? 4.096 8.470 4.956 1.00 90.31 84 LEU A CA 1
ATOM 694 C C . LEU A 1 84 ? 3.511 9.201 3.742 1.00 90.31 84 LEU A C 1
ATOM 696 O O . LEU A 1 84 ? 4.186 9.312 2.727 1.00 90.31 84 LEU A O 1
ATOM 700 N N . THR A 1 85 ? 2.323 9.795 3.862 1.00 90.19 85 THR A N 1
ATOM 701 C CA . THR A 1 85 ? 1.738 10.577 2.756 1.00 90.19 85 THR A CA 1
ATOM 702 C C . THR A 1 85 ? 2.478 11.868 2.462 1.00 90.19 85 THR A C 1
ATOM 704 O O . THR A 1 85 ? 2.656 12.220 1.299 1.00 90.19 85 THR A O 1
ATOM 707 N N . VAL A 1 86 ? 2.967 12.556 3.496 1.00 90.19 86 VAL A N 1
ATOM 708 C CA . VAL A 1 86 ? 3.818 13.739 3.316 1.00 90.19 86 VAL A CA 1
ATOM 709 C C . VAL A 1 86 ? 5.119 13.344 2.619 1.00 90.19 86 VAL A C 1
ATOM 711 O O . VAL A 1 86 ? 5.528 14.006 1.666 1.00 90.19 86 VAL A O 1
ATOM 714 N N . LEU A 1 87 ? 5.739 12.242 3.050 1.00 87.81 87 LEU A N 1
ATOM 715 C CA . LEU A 1 87 ? 6.939 11.708 2.414 1.00 87.81 87 LEU A CA 1
ATOM 716 C C . LEU A 1 87 ? 6.683 11.368 0.937 1.00 87.81 87 LEU A C 1
ATOM 718 O O . LEU A 1 87 ? 7.467 11.767 0.083 1.00 87.81 87 LEU A O 1
ATOM 722 N N . ASP A 1 88 ? 5.586 10.675 0.634 1.00 85.12 88 ASP A N 1
ATOM 723 C CA . ASP A 1 88 ? 5.211 10.267 -0.724 1.00 85.12 88 ASP A CA 1
ATOM 724 C C . ASP A 1 88 ? 5.000 11.485 -1.643 1.00 85.12 88 ASP A C 1
ATOM 726 O O . ASP A 1 88 ? 5.566 11.561 -2.732 1.00 85.12 88 ASP A O 1
ATOM 730 N N . ILE A 1 89 ? 4.303 12.519 -1.160 1.00 86.50 89 ILE A N 1
ATOM 731 C CA . ILE A 1 89 ? 4.143 13.797 -1.873 1.00 86.50 89 ILE A CA 1
ATOM 732 C C . ILE A 1 89 ? 5.500 14.426 -2.205 1.00 86.50 89 ILE A C 1
ATOM 734 O O . ILE A 1 89 ? 5.738 14.818 -3.349 1.00 86.50 89 ILE A O 1
ATOM 738 N N . ILE A 1 90 ? 6.405 14.517 -1.229 1.00 85.12 90 ILE A N 1
ATOM 739 C CA . ILE A 1 90 ? 7.727 15.130 -1.420 1.00 85.12 90 ILE A CA 1
ATOM 740 C C . ILE A 1 90 ? 8.584 14.293 -2.384 1.00 85.12 90 ILE A C 1
ATOM 742 O O . ILE A 1 90 ? 9.251 14.830 -3.276 1.00 85.12 90 ILE A O 1
ATOM 746 N N . LEU A 1 91 ? 8.574 12.969 -2.236 1.00 81.75 91 LEU A N 1
ATOM 747 C CA . LEU A 1 91 ? 9.403 12.072 -3.039 1.00 81.75 91 LEU A CA 1
ATOM 748 C C . LEU A 1 91 ? 8.921 11.947 -4.490 1.00 81.75 91 LEU A C 1
ATOM 750 O O . LEU A 1 91 ? 9.748 11.815 -5.396 1.00 81.75 91 LEU A O 1
ATOM 754 N N . VAL A 1 92 ? 7.609 12.025 -4.722 1.00 81.31 92 VAL A N 1
ATOM 755 C CA . VAL A 1 92 ? 7.011 11.874 -6.055 1.00 81.31 92 VAL A CA 1
ATOM 756 C C . VAL A 1 92 ? 6.850 13.212 -6.772 1.00 81.31 92 VAL A C 1
ATOM 758 O O . VAL A 1 92 ? 7.279 13.322 -7.918 1.00 81.31 92 VAL A O 1
ATOM 761 N N . LEU A 1 93 ? 6.270 14.232 -6.127 1.00 80.94 93 LEU A N 1
ATOM 762 C CA . LEU A 1 93 ? 5.946 15.506 -6.789 1.00 80.94 93 LEU A CA 1
ATOM 763 C C . LEU A 1 93 ? 7.094 16.519 -6.761 1.00 80.94 93 LEU A C 1
ATOM 765 O O . LEU A 1 93 ? 7.247 17.269 -7.720 1.00 80.94 93 LEU A O 1
ATOM 769 N N . PHE A 1 94 ? 7.897 16.555 -5.691 1.00 75.38 94 PHE A N 1
ATOM 770 C CA . PHE A 1 94 ? 8.951 17.570 -5.546 1.00 75.38 94 PHE A CA 1
ATOM 771 C C . PHE A 1 94 ? 10.314 17.083 -6.027 1.00 75.38 94 PHE A C 1
ATOM 773 O O . PHE A 1 94 ? 10.969 17.759 -6.814 1.00 75.38 94 PHE A O 1
ATOM 780 N N . THR A 1 95 ? 10.765 15.922 -5.552 1.00 74.94 95 THR A N 1
ATOM 781 C CA . THR A 1 95 ? 12.121 15.441 -5.869 1.00 74.94 95 THR A CA 1
ATOM 782 C C . THR A 1 95 ? 12.165 14.502 -7.071 1.00 74.94 95 THR A C 1
ATOM 784 O O . THR A 1 95 ? 13.216 14.372 -7.692 1.00 74.94 95 THR A O 1
ATOM 787 N N . GLY A 1 96 ? 11.066 13.806 -7.391 1.00 68.88 96 GLY A N 1
ATOM 788 C CA . GLY A 1 96 ? 11.027 12.783 -8.446 1.00 68.88 96 GLY A CA 1
ATOM 789 C C . GLY A 1 96 ? 11.993 11.607 -8.220 1.00 68.88 96 GLY A C 1
ATOM 790 O O . GLY A 1 96 ? 12.146 10.741 -9.084 1.00 68.88 96 GLY A O 1
ATOM 791 N N . THR A 1 97 ? 12.649 11.553 -7.057 1.00 65.00 97 THR A N 1
ATOM 792 C CA . THR A 1 97 ? 13.688 10.570 -6.718 1.00 65.00 97 THR A CA 1
ATOM 793 C C . THR A 1 97 ? 13.115 9.164 -6.611 1.00 65.00 97 THR A C 1
ATOM 795 O O . THR A 1 97 ? 13.815 8.196 -6.912 1.00 65.00 97 THR A O 1
ATOM 798 N N . MET A 1 98 ? 11.820 9.042 -6.292 1.00 64.62 98 MET A N 1
ATOM 799 C CA . MET A 1 98 ? 11.123 7.759 -6.247 1.00 64.62 98 MET A CA 1
ATOM 800 C C . MET A 1 98 ? 11.122 7.056 -7.613 1.00 64.62 98 MET A C 1
ATOM 802 O O . MET A 1 98 ? 11.285 5.841 -7.671 1.00 64.62 98 MET A O 1
ATOM 806 N N . VAL A 1 99 ? 11.038 7.801 -8.723 1.00 65.19 99 VAL A N 1
ATOM 807 C CA . VAL A 1 99 ? 11.081 7.219 -10.079 1.00 65.19 99 VAL A CA 1
ATOM 808 C C . VAL A 1 99 ? 12.471 6.657 -10.391 1.00 65.19 99 VAL A C 1
ATOM 810 O O . VAL A 1 99 ? 12.590 5.600 -11.011 1.00 65.19 99 VAL A O 1
ATOM 813 N N . SER A 1 100 ? 13.530 7.329 -9.932 1.00 66.94 100 SER A N 1
ATOM 814 C CA . SER A 1 100 ? 14.912 6.859 -10.098 1.00 66.94 100 SER A CA 1
ATOM 815 C C . SER A 1 100 ? 15.199 5.624 -9.234 1.00 66.94 100 SER A C 1
ATOM 817 O O . SER A 1 100 ? 15.715 4.619 -9.727 1.00 66.94 100 SER A O 1
ATOM 819 N N . ALA A 1 101 ? 14.771 5.648 -7.968 1.00 61.44 101 ALA A N 1
ATOM 820 C CA . ALA A 1 101 ? 14.890 4.511 -7.059 1.00 61.44 101 ALA A CA 1
ATOM 821 C C . ALA A 1 101 ? 14.098 3.293 -7.563 1.00 61.44 101 ALA A C 1
ATOM 823 O O . ALA A 1 101 ? 14.632 2.185 -7.593 1.00 61.44 101 ALA A O 1
ATOM 824 N N . ALA A 1 102 ? 12.868 3.494 -8.045 1.00 61.34 102 ALA A N 1
ATOM 825 C CA . ALA A 1 102 ? 12.051 2.434 -8.630 1.00 61.34 102 ALA A CA 1
ATOM 826 C C . ALA A 1 102 ? 12.725 1.798 -9.856 1.00 61.34 102 ALA A C 1
ATOM 828 O O . ALA A 1 102 ? 12.692 0.578 -9.997 1.00 61.34 102 ALA A O 1
ATOM 829 N N . ARG A 1 103 ? 13.394 2.580 -10.716 1.00 67.12 103 ARG A N 1
ATOM 830 C CA . ARG A 1 103 ? 14.160 2.049 -11.863 1.00 67.12 103 ARG A CA 1
ATOM 831 C C . ARG A 1 103 ? 15.361 1.215 -11.432 1.00 67.12 103 ARG A C 1
ATOM 833 O O . ARG A 1 103 ? 15.563 0.130 -11.968 1.00 67.12 103 ARG A O 1
ATOM 840 N N . HIS A 1 104 ? 16.124 1.672 -10.443 1.00 69.00 104 HIS A N 1
ATOM 841 C CA . HIS A 1 104 ? 17.241 0.885 -9.921 1.00 69.00 104 HIS A CA 1
ATOM 842 C C . HIS A 1 104 ? 16.762 -0.417 -9.272 1.00 69.00 104 HIS A C 1
ATOM 844 O O . HIS A 1 104 ? 17.257 -1.490 -9.605 1.00 69.00 104 HIS A O 1
ATOM 850 N N . VAL A 1 105 ? 15.750 -0.355 -8.411 1.00 64.94 105 VAL A N 1
ATOM 851 C CA . VAL A 1 105 ? 15.242 -1.524 -7.681 1.00 64.94 105 VAL A CA 1
ATOM 852 C C . VAL A 1 105 ? 14.512 -2.513 -8.600 1.00 64.94 105 VAL A C 1
ATOM 854 O O . VAL A 1 105 ? 14.652 -3.723 -8.425 1.00 64.94 105 VAL A O 1
ATOM 857 N N . SER A 1 106 ? 13.800 -2.031 -9.625 1.00 62.28 106 SER A N 1
ATOM 858 C CA . SER A 1 106 ? 13.215 -2.900 -10.660 1.00 62.28 106 SER A CA 1
ATOM 859 C C . SER A 1 106 ? 14.277 -3.533 -11.561 1.00 62.28 106 SER A C 1
ATOM 861 O O . SER A 1 106 ? 14.131 -4.699 -11.920 1.00 62.28 106 SER A O 1
ATOM 863 N N . SER A 1 107 ? 15.385 -2.837 -11.854 1.00 67.88 107 SER A N 1
ATOM 864 C CA . SER A 1 107 ? 16.526 -3.433 -12.572 1.00 67.88 107 SER A CA 1
ATOM 865 C C . SER A 1 107 ? 17.205 -4.554 -11.775 1.00 67.88 107 SER A C 1
ATOM 867 O O . SER A 1 107 ? 17.729 -5.500 -12.354 1.00 67.88 107 SER A O 1
ATOM 869 N N . LEU A 1 108 ? 17.129 -4.478 -10.442 1.00 68.88 108 LEU A N 1
ATOM 870 C CA . LEU A 1 108 ? 17.582 -5.511 -9.509 1.00 68.88 108 LEU A CA 1
ATOM 871 C C . LEU A 1 108 ? 16.568 -6.659 -9.344 1.00 68.88 108 LEU A C 1
ATOM 873 O O . LEU A 1 108 ? 16.842 -7.589 -8.594 1.00 68.88 108 LEU A O 1
ATOM 877 N N . MET A 1 109 ? 15.410 -6.608 -10.018 1.00 66.06 109 MET A N 1
ATOM 878 C CA . MET A 1 109 ? 14.349 -7.623 -9.950 1.00 66.06 109 MET A CA 1
ATOM 879 C C . MET A 1 109 ? 13.908 -7.958 -8.515 1.00 66.06 109 MET A C 1
ATOM 881 O O . MET A 1 109 ? 13.614 -9.114 -8.190 1.00 66.06 109 MET A O 1
ATOM 885 N N . LEU A 1 110 ? 13.855 -6.938 -7.653 1.00 70.31 110 LEU A N 1
ATOM 886 C CA . LEU A 1 110 ? 13.393 -7.071 -6.275 1.00 70.31 110 LEU A CA 1
ATOM 887 C C . LEU A 1 110 ? 11.869 -6.877 -6.175 1.00 70.31 110 LEU A C 1
ATOM 889 O O . LEU A 1 110 ? 11.311 -6.025 -6.875 1.00 70.31 110 LEU A O 1
ATOM 893 N N . PRO A 1 111 ? 11.187 -7.605 -5.269 1.00 66.62 111 PRO A N 1
ATOM 894 C CA . PRO A 1 111 ? 9.755 -7.473 -5.032 1.00 66.62 111 PRO A CA 1
ATOM 895 C C . PRO A 1 111 ? 9.507 -6.209 -4.206 1.00 66.62 111 PRO A C 1
ATOM 897 O O . PRO A 1 111 ? 9.331 -6.266 -2.996 1.00 66.62 111 PRO A O 1
ATOM 900 N N . VAL A 1 112 ? 9.574 -5.049 -4.853 1.00 72.38 112 VAL A N 1
ATOM 901 C CA . VAL A 1 112 ? 9.266 -3.732 -4.257 1.00 72.38 112 VAL A CA 1
ATOM 902 C C . VAL A 1 112 ? 8.129 -3.043 -5.016 1.00 72.38 112 VAL A C 1
ATOM 904 O O . VAL A 1 112 ? 7.501 -2.113 -4.509 1.00 72.38 112 VAL A O 1
ATOM 907 N N . LEU A 1 113 ? 7.810 -3.557 -6.203 1.00 78.25 113 LEU A N 1
ATOM 908 C CA . LEU A 1 113 ? 6.749 -3.097 -7.084 1.00 78.25 113 LEU A CA 1
ATOM 909 C C . LEU A 1 113 ? 5.898 -4.300 -7.509 1.00 78.25 113 LEU A C 1
ATOM 911 O O . LEU A 1 113 ? 6.430 -5.398 -7.662 1.00 78.25 113 LEU A O 1
ATOM 915 N N . ILE A 1 114 ? 4.600 -4.082 -7.714 1.00 78.69 114 ILE A N 1
ATOM 916 C CA . ILE A 1 114 ? 3.693 -5.041 -8.360 1.00 78.69 114 ILE A CA 1
ATOM 917 C C . ILE A 1 114 ? 3.285 -4.450 -9.706 1.00 78.69 114 ILE A C 1
ATOM 919 O O . ILE A 1 114 ? 2.753 -3.338 -9.757 1.00 78.69 114 ILE A O 1
ATOM 923 N N . SER A 1 115 ? 3.530 -5.187 -10.787 1.00 76.44 115 SER A N 1
ATOM 924 C CA . SER A 1 115 ? 3.305 -4.725 -12.159 1.00 76.44 115 SER A CA 1
ATOM 925 C C . SER A 1 115 ? 2.083 -5.389 -12.777 1.00 76.44 115 SER A C 1
ATOM 927 O O . SER A 1 115 ? 2.151 -6.465 -13.360 1.00 76.44 115 SER A O 1
ATOM 929 N N . VAL A 1 116 ? 0.944 -4.707 -12.716 1.00 70.62 116 VAL A N 1
ATOM 930 C CA . VAL A 1 116 ? -0.315 -5.200 -13.286 1.00 70.62 116 VAL A CA 1
ATOM 931 C C . VAL A 1 116 ? -0.582 -4.565 -14.653 1.00 70.62 116 VAL A C 1
ATOM 933 O O . VAL A 1 116 ? -0.250 -3.398 -14.873 1.00 70.62 116 VAL A O 1
ATOM 936 N N . PRO A 1 117 ? -1.189 -5.297 -15.605 1.00 67.56 117 PRO A N 1
ATOM 937 C CA . PRO A 1 117 ? -1.602 -4.702 -16.867 1.00 67.56 117 PRO A CA 1
ATOM 938 C C . PRO A 1 117 ? -2.651 -3.613 -16.614 1.00 67.56 117 PRO A C 1
ATOM 940 O O . PRO A 1 117 ? -3.558 -3.786 -15.796 1.00 67.56 117 PRO A O 1
ATOM 943 N N . THR A 1 118 ? -2.528 -2.505 -17.343 1.00 66.12 118 THR A N 1
ATOM 944 C CA . THR A 1 118 ? -3.501 -1.404 -17.318 1.00 66.12 118 THR A CA 1
ATOM 945 C C . THR A 1 118 ? -4.895 -1.873 -17.747 1.00 66.12 118 THR A C 1
ATOM 947 O O . THR A 1 118 ? -5.043 -2.802 -18.549 1.00 66.12 118 THR A O 1
ATOM 950 N N . VAL A 1 119 ? -5.937 -1.243 -17.197 1.00 57.78 119 VAL A N 1
ATOM 951 C CA . VAL A 1 119 ? -7.334 -1.463 -17.601 1.00 57.78 119 VAL A CA 1
ATOM 952 C C . VAL A 1 119 ? -7.905 -0.132 -18.104 1.00 57.78 119 VAL A C 1
ATOM 954 O O . VAL A 1 119 ? -8.034 0.784 -17.294 1.00 57.78 119 VAL A O 1
ATOM 957 N N . PRO A 1 120 ? -8.285 -0.000 -19.393 1.00 58.69 120 PRO A N 1
ATOM 958 C CA . PRO A 1 120 ? -8.225 -1.000 -20.468 1.00 58.69 120 PRO A CA 1
ATOM 959 C C . PRO A 1 120 ? -6.784 -1.347 -20.873 1.00 58.69 120 PRO A C 1
ATOM 961 O O . PRO A 1 120 ? -5.882 -0.531 -20.721 1.00 58.69 120 PRO A O 1
ATOM 964 N N . ARG A 1 121 ? -6.560 -2.564 -21.395 1.00 61.84 121 ARG A N 1
ATOM 965 C CA . ARG A 1 121 ? -5.216 -3.004 -21.808 1.00 61.84 121 ARG A CA 1
ATOM 966 C C . ARG A 1 121 ? -4.7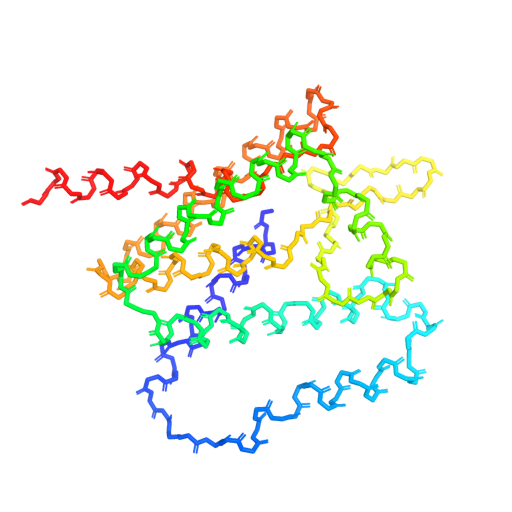38 -2.161 -22.985 1.00 61.84 121 ARG A C 1
ATOM 968 O O . ARG A 1 121 ? -5.252 -2.311 -24.092 1.00 61.84 121 ARG A O 1
ATOM 975 N N . ILE A 1 122 ? -3.734 -1.322 -22.758 1.00 63.94 122 ILE A N 1
ATOM 976 C CA . ILE A 1 122 ? -3.111 -0.536 -23.821 1.00 63.94 122 ILE A CA 1
ATOM 977 C C . ILE A 1 122 ? -1.970 -1.365 -24.421 1.00 63.94 122 ILE A C 1
ATOM 979 O O . ILE A 1 122 ? -0.959 -1.630 -23.769 1.00 63.94 122 ILE A O 1
ATOM 983 N N . MET A 1 123 ? -2.158 -1.809 -25.664 1.00 60.38 123 MET A N 1
ATOM 984 C CA . MET A 1 123 ? -1.128 -2.468 -26.470 1.00 60.38 123 MET A CA 1
ATOM 985 C C . MET A 1 123 ? -0.382 -1.394 -27.264 1.00 60.38 123 MET A C 1
ATOM 987 O O . MET A 1 123 ? -0.966 -0.739 -28.123 1.00 60.38 123 MET A O 1
ATOM 991 N N . THR A 1 124 ? 0.900 -1.199 -26.971 1.00 63.91 124 THR A N 1
ATOM 992 C CA . THR A 1 124 ? 1.782 -0.327 -27.761 1.00 63.91 124 THR A CA 1
ATOM 993 C C . THR A 1 124 ? 2.642 -1.168 -28.707 1.00 63.91 124 THR A C 1
ATOM 995 O O . THR A 1 124 ? 2.742 -2.383 -28.540 1.00 63.91 124 THR A O 1
ATOM 998 N N . GLN A 1 125 ? 3.319 -0.535 -29.672 1.00 56.62 125 GLN A N 1
ATOM 999 C CA . GLN A 1 125 ? 4.273 -1.215 -30.569 1.00 56.62 125 GLN A CA 1
ATOM 1000 C C . GLN A 1 125 ? 5.429 -1.920 -29.821 1.00 56.62 125 GLN A C 1
ATOM 1002 O O . GLN A 1 125 ? 6.087 -2.782 -30.392 1.00 56.62 125 GLN A O 1
ATOM 1007 N N . TRP A 1 126 ? 5.643 -1.587 -28.541 1.00 54.19 126 TRP A N 1
ATOM 1008 C CA . TRP A 1 126 ? 6.689 -2.131 -27.667 1.00 54.19 126 TRP A CA 1
ATOM 1009 C C . TRP A 1 126 ? 6.167 -3.163 -26.649 1.00 54.19 126 TRP A C 1
ATOM 1011 O O . TRP A 1 126 ? 6.931 -3.637 -25.812 1.00 54.19 126 TRP A O 1
ATOM 1021 N N . GLY A 1 127 ? 4.876 -3.518 -26.707 1.00 62.69 127 GLY A N 1
ATOM 1022 C CA . GLY A 1 127 ? 4.233 -4.478 -25.805 1.00 62.69 127 GLY A CA 1
ATOM 1023 C C . GLY A 1 127 ? 3.080 -3.892 -24.982 1.00 62.69 127 GLY A C 1
ATOM 1024 O O . GLY A 1 127 ? 2.597 -2.782 -25.229 1.00 62.69 127 GLY A O 1
ATOM 1025 N N . VAL A 1 128 ? 2.610 -4.672 -24.003 1.00 63.06 128 VAL A N 1
ATOM 1026 C CA . VAL A 1 128 ? 1.532 -4.279 -23.079 1.00 63.06 128 VAL A CA 1
ATOM 1027 C C . VAL A 1 128 ? 2.052 -3.225 -22.104 1.00 63.06 128 VAL A C 1
ATOM 1029 O O . VAL A 1 128 ? 3.091 -3.422 -21.477 1.00 63.06 128 VAL A O 1
ATOM 1032 N N . LEU A 1 129 ? 1.322 -2.120 -21.944 1.00 65.88 129 LEU A N 1
ATOM 1033 C CA . LEU A 1 129 ? 1.645 -1.114 -20.938 1.00 65.88 129 LEU A CA 1
ATOM 1034 C C . LEU A 1 129 ? 1.307 -1.651 -19.538 1.00 65.88 129 LEU A C 1
ATOM 1036 O O . LEU A 1 129 ? 0.133 -1.808 -19.178 1.00 65.88 129 LEU A O 1
ATOM 1040 N N . PHE A 1 130 ? 2.347 -1.929 -18.754 1.00 65.12 130 PHE A N 1
ATOM 1041 C CA . PHE A 1 130 ? 2.222 -2.320 -17.353 1.00 65.12 130 PHE A CA 1
ATOM 1042 C C . PHE A 1 130 ? 2.197 -1.084 -16.460 1.00 65.12 130 PHE A C 1
ATOM 1044 O O . PHE A 1 130 ? 3.024 -0.183 -16.600 1.00 65.12 130 PHE A O 1
ATOM 1051 N N . MET A 1 131 ? 1.262 -1.069 -15.516 1.00 72.00 131 MET A N 1
ATOM 1052 C CA . MET A 1 131 ? 1.245 -0.110 -14.426 1.00 72.00 131 MET A CA 1
ATOM 1053 C C . MET A 1 131 ? 1.902 -0.755 -13.214 1.00 72.00 131 MET A C 1
ATOM 1055 O O . MET A 1 131 ? 1.487 -1.818 -12.752 1.00 72.00 131 MET A O 1
ATOM 1059 N N . SER A 1 132 ? 2.953 -0.111 -12.722 1.00 73.69 132 SER A N 1
ATOM 1060 C CA . SER A 1 132 ? 3.700 -0.577 -11.562 1.00 73.69 132 SER A CA 1
ATOM 1061 C C . SER A 1 132 ? 3.257 0.222 -10.341 1.00 73.69 132 SER A C 1
ATOM 1063 O O . SER A 1 132 ? 3.359 1.449 -10.341 1.00 73.69 132 SER A O 1
ATOM 1065 N N . LEU A 1 133 ? 2.737 -0.462 -9.325 1.00 77.69 133 LEU A N 1
ATOM 1066 C CA . LEU A 1 133 ? 2.444 0.124 -8.016 1.00 77.69 133 LEU A CA 1
ATOM 1067 C C . LEU A 1 133 ? 3.530 -0.253 -7.018 1.00 77.69 133 LEU A C 1
ATOM 1069 O O . LEU A 1 133 ? 4.011 -1.387 -7.022 1.00 77.69 133 LEU A O 1
ATOM 1073 N N . GLY A 1 134 ? 3.852 0.659 -6.103 1.00 82.06 134 GLY A N 1
ATOM 1074 C CA . GLY A 1 134 ? 4.734 0.349 -4.987 1.00 82.06 134 GLY A CA 1
ATOM 1075 C C . GLY A 1 134 ? 4.062 -0.608 -4.005 1.00 82.06 134 GLY A C 1
ATOM 1076 O O . GLY A 1 134 ? 2.887 -0.456 -3.675 1.00 82.06 134 GLY A O 1
ATOM 1077 N N . LEU A 1 135 ? 4.818 -1.559 -3.451 1.00 82.38 135 LEU A N 1
ATOM 1078 C CA . LEU A 1 135 ? 4.330 -2.373 -2.328 1.00 82.38 135 LEU A CA 1
ATOM 1079 C C . LEU A 1 135 ? 3.899 -1.527 -1.130 1.00 82.38 135 LEU A C 1
ATOM 1081 O O . LEU A 1 135 ? 2.998 -1.923 -0.390 1.00 82.38 135 LEU A O 1
ATOM 1085 N N . GLY A 1 136 ? 4.522 -0.356 -0.964 1.00 83.31 136 GLY A N 1
ATOM 1086 C CA . GLY A 1 136 ? 4.147 0.625 0.047 1.00 83.31 136 GLY A CA 1
ATOM 1087 C C . GLY A 1 136 ? 2.674 1.026 -0.037 1.00 83.31 136 GLY A C 1
ATOM 1088 O O . GLY A 1 136 ? 2.033 1.122 1.003 1.00 83.31 136 GLY A O 1
ATOM 1089 N N . ASP A 1 137 ? 2.113 1.162 -1.240 1.00 87.31 137 ASP A N 1
ATOM 1090 C CA . ASP A 1 137 ? 0.717 1.567 -1.443 1.00 87.31 137 ASP A CA 1
ATOM 1091 C C . ASP A 1 137 ? -0.266 0.469 -1.007 1.00 87.31 137 ASP A C 1
ATOM 1093 O O . ASP A 1 137 ? -1.267 0.742 -0.340 1.00 87.31 137 ASP A O 1
ATOM 1097 N N . PHE A 1 138 ? 0.045 -0.796 -1.315 1.00 87.62 138 PHE A N 1
ATOM 1098 C CA . PHE A 1 138 ? -0.740 -1.949 -0.854 1.00 87.62 138 PHE A CA 1
ATOM 1099 C C . PHE A 1 138 ? -0.710 -2.065 0.666 1.00 87.62 138 PHE A C 1
ATOM 1101 O O . PHE A 1 138 ? -1.752 -2.210 1.309 1.00 87.62 138 PHE A O 1
ATOM 1108 N N . PHE A 1 139 ? 0.489 -1.958 1.236 1.00 87.94 139 PHE A N 1
ATOM 1109 C CA . PHE A 1 139 ? 0.694 -1.954 2.675 1.00 87.94 139 PHE A CA 1
ATOM 1110 C C . PHE A 1 139 ? -0.089 -0.824 3.355 1.00 87.94 139 PHE A C 1
ATOM 1112 O O . PHE A 1 139 ? -0.789 -1.050 4.343 1.00 87.94 139 PHE A O 1
ATOM 1119 N N . PHE A 1 140 ? -0.015 0.381 2.802 1.00 90.69 140 PHE A N 1
ATOM 1120 C CA . PHE A 1 140 ? -0.684 1.563 3.318 1.00 90.69 140 PHE A CA 1
ATOM 1121 C C . PHE A 1 140 ? -2.211 1.401 3.316 1.00 90.69 140 PHE A C 1
ATOM 1123 O O . PHE A 1 140 ? -2.852 1.587 4.355 1.00 90.69 140 PHE A O 1
ATOM 1130 N N . ALA A 1 141 ? -2.797 0.969 2.193 1.00 91.69 141 ALA A N 1
ATOM 1131 C CA . ALA A 1 141 ? -4.230 0.682 2.098 1.00 91.69 141 ALA A CA 1
ATOM 1132 C C . ALA A 1 141 ? -4.662 -0.421 3.076 1.00 91.69 141 ALA A C 1
ATOM 1134 O O . ALA A 1 141 ? -5.660 -0.282 3.788 1.00 91.69 141 ALA A O 1
ATOM 1135 N N . GLY A 1 142 ? -3.890 -1.507 3.149 1.00 90.00 142 GLY A N 1
ATOM 1136 C CA . GLY A 1 142 ? -4.170 -2.631 4.034 1.00 90.00 142 GLY A CA 1
ATOM 1137 C C . GLY A 1 142 ? -4.106 -2.255 5.517 1.00 90.00 142 GLY A C 1
ATOM 1138 O O . GLY A 1 142 ? -4.988 -2.639 6.288 1.00 90.00 142 GLY A O 1
ATOM 1139 N N . LEU A 1 143 ? -3.123 -1.446 5.921 1.00 91.94 143 LEU A N 1
ATOM 1140 C CA . LEU A 1 143 ? -2.982 -0.985 7.301 1.00 91.94 143 LEU A CA 1
ATOM 1141 C C . LEU A 1 143 ? -4.186 -0.132 7.703 1.00 91.94 143 LEU A C 1
ATOM 1143 O O . LEU A 1 143 ? -4.773 -0.360 8.761 1.00 91.94 143 LEU A O 1
ATOM 1147 N N . ILE A 1 144 ? -4.606 0.802 6.847 1.00 92.25 144 ILE A N 1
ATOM 1148 C CA . ILE A 1 144 ? -5.784 1.633 7.113 1.00 92.25 144 ILE A CA 1
ATOM 1149 C C . ILE A 1 144 ? -7.057 0.778 7.181 1.00 92.25 144 ILE A C 1
ATOM 1151 O O . ILE A 1 144 ? -7.901 1.011 8.051 1.00 92.25 144 ILE A O 1
ATOM 1155 N N . ALA A 1 145 ? -7.197 -0.232 6.319 1.00 91.06 145 ALA A N 1
ATOM 1156 C CA . ALA A 1 145 ? -8.336 -1.147 6.340 1.00 91.06 145 ALA A CA 1
ATOM 1157 C C . ALA A 1 145 ? -8.412 -1.951 7.651 1.00 91.06 145 ALA A C 1
ATOM 1159 O O . ALA A 1 145 ? -9.469 -1.974 8.288 1.00 91.06 145 ALA A O 1
ATOM 1160 N N . ILE A 1 146 ? -7.297 -2.533 8.113 1.00 90.75 146 ILE A N 1
ATOM 1161 C CA . ILE A 1 146 ? -7.226 -3.267 9.392 1.00 90.75 146 ILE A CA 1
ATOM 1162 C C . ILE A 1 146 ? -7.540 -2.341 10.571 1.00 90.75 146 ILE A C 1
ATOM 1164 O O . ILE A 1 146 ? -8.288 -2.695 11.481 1.00 90.75 146 ILE A O 1
ATOM 1168 N N . GLN A 1 147 ? -7.001 -1.126 10.564 1.00 91.00 147 GLN A N 1
ATOM 1169 C CA . GLN A 1 147 ? -7.220 -0.169 11.649 1.00 91.00 147 GLN A CA 1
ATOM 1170 C C . GLN A 1 147 ? -8.669 0.342 11.658 1.00 91.00 147 GLN A C 1
ATOM 1172 O O . GLN A 1 147 ? -9.276 0.489 12.721 1.00 91.00 147 GLN A O 1
ATOM 1177 N N . SER A 1 148 ? -9.271 0.513 10.479 1.00 89.38 148 SER A N 1
ATOM 1178 C CA . SER A 1 148 ? -10.694 0.832 10.318 1.00 89.38 148 SER A CA 1
ATOM 1179 C C . SER A 1 148 ? -11.589 -0.311 10.799 1.00 89.38 148 SER A C 1
ATOM 1181 O O . SER A 1 148 ? -12.594 -0.054 11.462 1.00 89.38 148 SER A O 1
ATOM 1183 N N . PHE A 1 149 ? -11.194 -1.563 10.548 1.00 90.00 149 PHE A N 1
ATOM 1184 C CA . PHE A 1 149 ? -11.862 -2.754 11.077 1.00 90.00 149 PHE A CA 1
ATOM 1185 C C . PHE A 1 149 ? -11.842 -2.773 12.606 1.00 90.00 149 PHE A C 1
ATOM 1187 O O . PHE A 1 149 ? -12.900 -2.855 13.231 1.00 90.00 149 PHE A O 1
ATOM 1194 N N . LYS A 1 150 ? -10.663 -2.597 13.215 1.00 88.25 150 LYS A N 1
ATOM 1195 C CA . LYS A 1 150 ? -10.498 -2.579 14.678 1.00 88.25 150 LYS A CA 1
ATOM 1196 C C . LYS A 1 150 ? -11.272 -1.440 15.350 1.00 88.25 150 LYS A C 1
ATOM 1198 O O . LYS A 1 150 ? -11.740 -1.600 16.473 1.00 88.25 150 LYS A O 1
ATOM 1203 N N . ARG A 1 151 ? -11.418 -0.284 14.689 1.00 88.69 151 ARG A N 1
ATOM 1204 C CA . ARG A 1 151 ? -12.056 0.909 15.275 1.00 88.69 151 ARG A CA 1
ATOM 1205 C C . ARG A 1 151 ? -13.565 1.004 15.034 1.00 88.69 151 ARG A C 1
ATOM 1207 O O . ARG A 1 151 ? -14.285 1.453 15.927 1.00 88.69 151 ARG A O 1
ATOM 1214 N N . PHE A 1 152 ? -14.032 0.657 13.837 1.00 87.00 152 PHE A N 1
ATOM 1215 C CA . PHE A 1 152 ? -15.403 0.914 13.374 1.00 87.00 152 PHE A CA 1
ATOM 1216 C C . PHE A 1 152 ? -16.162 -0.352 12.942 1.00 87.00 152 PHE A C 1
ATOM 1218 O O . PHE A 1 152 ? -17.342 -0.259 12.597 1.00 87.00 152 PHE A O 1
ATOM 1225 N N . GLY A 1 153 ? -15.520 -1.522 12.990 1.00 88.75 153 GLY A N 1
ATOM 1226 C CA . GLY A 1 153 ? -16.117 -2.816 12.667 1.00 88.75 153 GLY A CA 1
ATOM 1227 C C . GLY A 1 153 ? -16.073 -3.186 11.179 1.00 88.75 153 GLY A C 1
ATOM 1228 O O . GLY A 1 153 ? -15.637 -2.415 10.319 1.00 88.75 153 GLY A O 1
ATOM 1229 N N . LYS A 1 154 ? -16.560 -4.397 10.878 1.00 88.75 154 LYS A N 1
ATOM 1230 C CA . LYS A 1 154 ? -16.469 -5.050 9.559 1.00 88.75 154 LYS A CA 1
ATOM 1231 C C . LYS A 1 154 ? -17.073 -4.231 8.421 1.00 88.75 154 LYS A C 1
ATOM 1233 O O . LYS A 1 154 ? -16.404 -3.987 7.422 1.00 88.75 154 LYS A O 1
ATOM 1238 N N . ASN A 1 155 ? -18.301 -3.746 8.595 1.00 88.31 155 ASN A N 1
ATOM 1239 C CA . ASN A 1 155 ? -19.028 -3.038 7.535 1.00 88.31 155 ASN A CA 1
ATOM 1240 C C . ASN A 1 155 ? -18.306 -1.754 7.099 1.00 88.31 155 ASN A C 1
ATOM 1242 O O . ASN A 1 155 ? -18.243 -1.448 5.910 1.00 88.31 155 ASN A O 1
ATOM 1246 N N . PHE A 1 156 ? -17.713 -1.023 8.049 1.00 89.81 156 PHE A N 1
ATOM 1247 C CA . PHE A 1 156 ? -16.971 0.198 7.743 1.00 89.81 156 PHE A CA 1
ATOM 1248 C C . PHE A 1 156 ? -15.624 -0.093 7.071 1.00 89.81 156 PHE A C 1
ATOM 1250 O O . PHE A 1 156 ? -15.215 0.648 6.179 1.00 89.81 156 PHE A O 1
ATOM 1257 N N . ALA A 1 157 ? -14.947 -1.177 7.457 1.00 89.69 157 ALA A N 1
ATOM 1258 C CA . ALA A 1 157 ? -13.711 -1.600 6.805 1.00 89.69 157 ALA A CA 1
ATOM 1259 C C . ALA A 1 157 ? -13.942 -1.988 5.339 1.00 89.69 157 ALA A C 1
ATOM 1261 O O . ALA A 1 157 ? -13.207 -1.533 4.467 1.00 89.69 157 ALA A O 1
ATOM 1262 N N . VAL A 1 158 ? -15.001 -2.753 5.051 1.00 90.81 158 VAL A N 1
ATOM 1263 C CA . VAL A 1 158 ? -15.365 -3.123 3.672 1.00 90.81 158 VAL A CA 1
ATOM 1264 C C . VAL A 1 158 ? -15.709 -1.880 2.848 1.00 90.81 158 VAL A C 1
ATOM 1266 O O . VAL A 1 158 ? -15.208 -1.724 1.736 1.00 90.81 158 VAL A O 1
ATOM 1269 N N . LEU A 1 159 ? -16.490 -0.954 3.413 1.00 91.12 159 LEU A N 1
ATOM 1270 C CA . LEU A 1 159 ? -16.808 0.316 2.755 1.00 91.12 159 LEU A CA 1
ATOM 1271 C C . LEU A 1 159 ? -15.548 1.157 2.486 1.00 91.12 159 LEU A C 1
ATOM 1273 O O . LEU A 1 159 ? -15.416 1.745 1.416 1.00 91.12 159 LEU A O 1
ATOM 1277 N N . SER A 1 160 ? -14.607 1.172 3.432 1.00 90.50 160 SER A N 1
ATOM 1278 C CA . SER A 1 160 ? -13.319 1.859 3.299 1.00 90.50 160 SER A CA 1
ATOM 1279 C C . SER A 1 160 ? -12.480 1.281 2.165 1.00 90.50 160 SER A C 1
ATOM 1281 O O . SER A 1 160 ? -11.989 2.036 1.332 1.00 90.50 160 SER A O 1
ATOM 1283 N N . ILE A 1 161 ? -12.363 -0.049 2.088 1.00 91.81 161 ILE A N 1
ATOM 1284 C CA . ILE A 1 161 ? -11.659 -0.742 0.999 1.00 91.81 161 ILE A CA 1
ATOM 1285 C C . ILE A 1 161 ? -12.288 -0.388 -0.352 1.00 91.81 161 ILE A C 1
ATOM 1287 O O . ILE A 1 161 ? -11.575 -0.083 -1.312 1.00 91.81 161 ILE A O 1
ATOM 1291 N N . PHE A 1 162 ? -13.622 -0.393 -0.424 1.00 91.88 162 PHE A N 1
ATOM 1292 C CA . PHE A 1 162 ? -14.339 -0.045 -1.644 1.00 91.88 162 PHE A CA 1
ATOM 1293 C C . PHE A 1 162 ? -14.064 1.404 -2.065 1.00 91.88 162 PHE A C 1
ATOM 1295 O O . PHE A 1 162 ? -13.673 1.643 -3.205 1.00 91.88 162 PHE A O 1
ATOM 1302 N N . ALA A 1 163 ? -14.176 2.366 -1.148 1.00 92.38 163 ALA A N 1
ATOM 1303 C CA . ALA A 1 163 ? -13.942 3.775 -1.460 1.00 92.38 163 ALA A CA 1
ATOM 1304 C C . ALA A 1 163 ? -12.484 4.085 -1.824 1.00 92.38 163 ALA A C 1
ATOM 1306 O O . ALA A 1 163 ? -12.247 4.832 -2.772 1.00 92.38 163 ALA A O 1
ATOM 1307 N N . MET A 1 164 ? -11.506 3.481 -1.138 1.00 93.31 164 MET A N 1
ATOM 1308 C CA . MET A 1 164 ? -10.093 3.568 -1.531 1.00 93.31 164 MET A CA 1
ATOM 1309 C C . MET A 1 164 ? -9.887 3.037 -2.952 1.00 93.31 164 MET A C 1
ATOM 1311 O O . MET A 1 164 ? -9.230 3.684 -3.760 1.00 93.31 164 MET A O 1
ATOM 1315 N N . SER A 1 165 ? -10.488 1.888 -3.278 1.00 89.56 165 SER A N 1
ATOM 1316 C CA . SER A 1 165 ? -10.367 1.266 -4.603 1.00 89.56 165 SER A CA 1
ATOM 1317 C C . SER A 1 165 ? -11.007 2.117 -5.703 1.00 89.56 165 SER A C 1
ATOM 1319 O O . SER A 1 165 ? -10.432 2.252 -6.782 1.00 89.56 165 SER A O 1
ATOM 1321 N N . VAL A 1 166 ? -12.175 2.713 -5.435 1.00 90.38 166 VAL A N 1
ATOM 1322 C CA . VAL A 1 166 ? -12.856 3.634 -6.361 1.00 90.38 166 VAL A CA 1
ATOM 1323 C C . VAL A 1 166 ? -12.035 4.903 -6.566 1.00 90.38 166 VAL A C 1
ATOM 1325 O O . VAL A 1 166 ? -11.833 5.315 -7.704 1.00 90.38 166 VAL A O 1
ATOM 1328 N N . SER A 1 167 ? -11.517 5.503 -5.491 1.00 91.12 167 SER A N 1
ATOM 1329 C CA . SER A 1 167 ? -10.668 6.691 -5.601 1.00 91.12 167 SER A CA 1
ATOM 1330 C C . SER A 1 167 ? -9.412 6.390 -6.414 1.00 91.12 167 SER A C 1
ATOM 1332 O O . SER A 1 167 ? -9.104 7.124 -7.351 1.00 91.12 167 SER A O 1
ATOM 1334 N N . PHE A 1 168 ? -8.759 5.257 -6.143 1.00 88.06 168 PHE A N 1
ATOM 1335 C CA . PHE A 1 168 ? -7.605 4.806 -6.909 1.00 88.06 168 PHE A CA 1
ATOM 1336 C C . PHE A 1 168 ? -7.923 4.666 -8.403 1.00 88.06 168 PHE A C 1
ATOM 1338 O O . PHE A 1 168 ? -7.166 5.155 -9.235 1.00 88.06 168 PHE A O 1
ATOM 1345 N N . PHE A 1 169 ? -9.067 4.067 -8.747 1.00 86.88 169 PHE A N 1
ATOM 1346 C CA . PHE A 1 169 ? -9.506 3.924 -10.136 1.00 86.88 169 PHE A CA 1
ATOM 1347 C C . PHE A 1 169 ? -9.753 5.277 -10.821 1.00 86.88 169 PHE A C 1
ATOM 1349 O O . PHE A 1 169 ? -9.306 5.486 -11.945 1.00 86.88 169 PHE A O 1
ATOM 1356 N N . ILE A 1 170 ? -10.408 6.225 -10.143 1.00 87.81 170 ILE A N 1
ATOM 1357 C CA . ILE A 1 170 ? -10.641 7.571 -10.690 1.00 87.81 170 ILE A CA 1
ATOM 1358 C C . ILE A 1 170 ? -9.305 8.258 -10.990 1.00 87.81 170 ILE A C 1
ATOM 1360 O O . ILE A 1 170 ? -9.094 8.732 -12.105 1.00 87.81 170 ILE A O 1
ATOM 1364 N N . PHE A 1 171 ? -8.368 8.266 -10.041 1.00 87.31 171 PHE A N 1
ATOM 1365 C CA . PHE A 1 171 ? -7.057 8.873 -10.267 1.00 87.31 171 PHE A CA 1
ATOM 1366 C C . PHE A 1 171 ? -6.249 8.141 -11.348 1.00 87.31 171 PHE A C 1
ATOM 1368 O O . PHE A 1 171 ? -5.615 8.804 -12.162 1.00 87.31 171 PHE A O 1
ATOM 1375 N N . GLU A 1 172 ? -6.317 6.810 -11.423 1.00 81.44 172 GLU A N 1
ATOM 1376 C CA . GLU A 1 172 ? -5.704 6.019 -12.500 1.00 81.44 172 GLU A CA 1
ATOM 1377 C C . GLU A 1 172 ? -6.225 6.475 -13.875 1.00 81.44 172 GLU A C 1
ATOM 1379 O O . GLU A 1 172 ? -5.435 6.791 -14.766 1.00 81.44 172 GLU A O 1
ATOM 1384 N N . THR A 1 173 ? -7.545 6.630 -14.031 1.00 82.38 173 THR A N 1
ATOM 1385 C CA . THR A 1 173 ? -8.132 7.131 -15.286 1.00 82.38 173 THR A CA 1
ATOM 1386 C C . THR A 1 173 ? -7.743 8.579 -15.599 1.00 82.38 173 THR A C 1
ATOM 1388 O O . THR A 1 173 ? -7.523 8.912 -16.763 1.00 82.38 173 THR A O 1
ATOM 1391 N N . LEU A 1 174 ? -7.617 9.445 -14.589 1.00 83.75 174 LEU A N 1
ATOM 1392 C CA . LEU A 1 174 ? -7.191 10.835 -14.774 1.00 83.75 174 LEU A CA 1
ATOM 1393 C C . LEU A 1 174 ? -5.728 10.922 -15.212 1.00 83.75 174 LEU A C 1
ATOM 1395 O O . LEU A 1 174 ? -5.417 11.664 -16.138 1.00 83.75 174 LEU A O 1
ATOM 1399 N N . ILE A 1 175 ? -4.840 10.143 -14.590 1.00 81.94 175 ILE A N 1
ATOM 1400 C CA . ILE A 1 175 ? -3.412 10.097 -14.931 1.00 81.94 175 ILE A CA 1
ATOM 1401 C C . ILE A 1 175 ? -3.229 9.648 -16.384 1.00 81.94 175 ILE A C 1
ATOM 1403 O O . ILE A 1 175 ? -2.482 10.286 -17.128 1.00 81.94 175 ILE A O 1
ATOM 1407 N N . LEU A 1 176 ? -3.959 8.608 -16.803 1.00 76.00 176 LEU A N 1
ATOM 1408 C CA . LEU A 1 176 ? -3.910 8.091 -18.173 1.00 76.00 176 LEU A CA 1
ATOM 1409 C C . LEU A 1 176 ? -4.430 9.098 -19.214 1.00 76.00 176 LEU A C 1
ATOM 1411 O O . LEU A 1 176 ? -3.892 9.145 -20.316 1.00 76.00 176 LEU A O 1
ATOM 1415 N N . ASN A 1 177 ? -5.431 9.919 -18.875 1.00 80.31 177 ASN A N 1
ATOM 1416 C CA . ASN A 1 177 ? -5.981 10.927 -19.792 1.00 80.31 177 ASN A CA 1
ATOM 1417 C C . ASN A 1 177 ? -5.188 12.245 -19.815 1.00 80.31 177 ASN A C 1
ATOM 1419 O O . ASN A 1 177 ? -5.127 12.902 -20.850 1.00 80.31 177 ASN A O 1
ATOM 1423 N N . LEU A 1 178 ? -4.593 12.652 -18.690 1.00 75.38 178 LEU A N 1
ATOM 1424 C CA . LEU A 1 178 ? -3.899 13.940 -18.546 1.00 75.38 178 LEU A 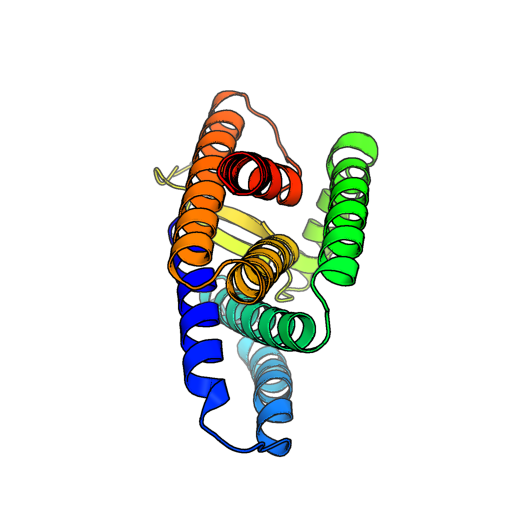CA 1
ATOM 1425 C C . LEU A 1 178 ? -2.388 13.856 -18.826 1.00 75.38 178 LEU A C 1
ATOM 1427 O O . LEU A 1 178 ? -1.726 14.887 -18.908 1.00 75.38 178 LEU A O 1
ATOM 1431 N N . GLY A 1 179 ? -1.826 12.651 -18.971 1.00 63.91 179 GLY A N 1
ATOM 1432 C CA . GLY A 1 179 ? -0.418 12.448 -19.332 1.00 63.91 179 GLY A CA 1
ATOM 1433 C C . GLY A 1 179 ? 0.580 12.655 -18.186 1.00 63.91 179 GLY A C 1
ATOM 1434 O O . GLY A 1 179 ? 1.777 12.823 -18.434 1.00 63.91 179 GLY A O 1
ATOM 1435 N N . PHE A 1 180 ? 0.125 12.636 -16.929 1.00 63.75 180 PHE A N 1
ATOM 1436 C CA . PHE A 1 180 ? 1.026 12.678 -15.775 1.00 63.75 180 PHE A CA 1
ATOM 1437 C C . PHE A 1 180 ? 1.881 11.402 -15.711 1.00 63.75 180 PHE A C 1
ATOM 1439 O O . PHE A 1 180 ? 1.379 10.293 -15.857 1.00 63.75 180 PHE A O 1
ATOM 1446 N N . ARG A 1 181 ? 3.195 11.546 -15.484 1.00 64.31 181 ARG A N 1
ATOM 1447 C CA . ARG A 1 181 ? 4.136 10.405 -15.467 1.00 64.31 181 ARG A CA 1
ATOM 1448 C C . ARG A 1 181 ? 4.149 9.616 -14.154 1.00 64.31 181 ARG A C 1
ATOM 1450 O O . ARG A 1 181 ? 4.476 8.435 -14.179 1.00 64.31 181 ARG A O 1
ATOM 1457 N N . ALA A 1 182 ? 3.859 10.259 -13.027 1.00 70.69 182 ALA A N 1
ATOM 1458 C CA . ALA A 1 182 ? 3.831 9.640 -11.704 1.00 70.69 182 ALA A CA 1
ATOM 1459 C C . ALA A 1 182 ? 2.944 10.469 -10.767 1.00 70.69 182 ALA A C 1
ATOM 1461 O O . ALA A 1 182 ? 2.917 11.696 -10.876 1.00 70.69 182 ALA A O 1
ATOM 1462 N N . PHE A 1 183 ? 2.235 9.809 -9.854 1.00 81.31 183 PHE A N 1
ATOM 1463 C CA . PHE A 1 183 ? 1.388 10.455 -8.854 1.00 81.31 183 PHE A CA 1
ATOM 1464 C C . PHE A 1 183 ? 1.509 9.712 -7.513 1.00 81.31 183 PHE A C 1
ATOM 1466 O O . PHE A 1 183 ? 1.673 8.491 -7.546 1.00 81.31 183 PHE A O 1
ATOM 1473 N N . PRO A 1 184 ? 1.455 10.402 -6.355 1.00 84.25 184 PRO A N 1
ATOM 1474 C CA . PRO A 1 184 ? 1.591 9.755 -5.050 1.00 84.25 184 PRO A CA 1
ATOM 1475 C C . PRO A 1 184 ? 0.429 8.782 -4.796 1.00 84.25 184 PRO A C 1
ATOM 1477 O O . PRO A 1 184 ? -0.736 9.194 -4.720 1.00 84.25 184 PRO A O 1
ATOM 1480 N N . GLY A 1 185 ? 0.735 7.490 -4.660 1.00 83.38 185 GLY A N 1
ATOM 1481 C CA . GLY A 1 185 ? -0.269 6.436 -4.486 1.00 83.38 185 GLY A CA 1
ATOM 1482 C C . GLY A 1 185 ? -1.010 6.552 -3.155 1.00 83.38 185 GLY A C 1
ATOM 1483 O O . GLY A 1 185 ? -2.226 6.341 -3.078 1.00 83.38 185 GLY A O 1
ATOM 1484 N N . THR A 1 186 ? -0.317 7.004 -2.112 1.00 88.81 186 THR A N 1
ATOM 1485 C CA . THR A 1 186 ? -0.900 7.187 -0.777 1.00 88.81 186 THR A CA 1
ATOM 1486 C C . THR A 1 186 ? -1.971 8.275 -0.751 1.00 88.81 186 THR A C 1
ATOM 1488 O O . THR A 1 186 ? -2.960 8.161 -0.026 1.00 88.81 186 THR A O 1
ATOM 1491 N N . LEU A 1 187 ? -1.820 9.301 -1.592 1.00 88.88 187 LEU A N 1
ATOM 1492 C CA . LEU A 1 187 ? -2.757 10.415 -1.715 1.00 88.88 187 LEU A CA 1
ATOM 1493 C C . LEU A 1 187 ? -4.063 9.940 -2.361 1.00 88.88 187 LEU A C 1
ATOM 1495 O O . LEU A 1 187 ? -5.144 10.229 -1.846 1.00 88.88 187 LEU A O 1
ATOM 1499 N N . MET A 1 188 ? -3.964 9.109 -3.406 1.00 90.62 188 MET A N 1
ATOM 1500 C CA . MET A 1 188 ? -5.120 8.455 -4.037 1.00 90.62 188 MET A CA 1
ATOM 1501 C C . MET A 1 188 ? -5.904 7.616 -3.013 1.00 90.62 188 MET A C 1
ATOM 1503 O O . MET A 1 188 ? -7.132 7.649 -2.981 1.00 90.62 188 MET A O 1
ATOM 1507 N N . ILE A 1 189 ? -5.206 6.898 -2.129 1.00 90.81 189 ILE A N 1
ATOM 1508 C CA . ILE A 1 189 ? -5.833 6.055 -1.100 1.00 90.81 189 ILE A CA 1
ATOM 1509 C C . ILE A 1 189 ? -6.496 6.907 -0.004 1.00 90.81 189 ILE A C 1
ATOM 1511 O O . ILE A 1 189 ? -7.644 6.645 0.373 1.00 90.81 189 ILE A O 1
ATOM 1515 N N . ILE A 1 190 ? -5.814 7.944 0.499 1.00 91.50 190 ILE A N 1
ATOM 1516 C CA . ILE A 1 190 ? -6.368 8.847 1.521 1.00 91.50 190 ILE A CA 1
ATOM 1517 C C . ILE A 1 190 ? -7.624 9.550 1.019 1.00 91.50 190 ILE A C 1
ATOM 1519 O O . ILE A 1 190 ? -8.591 9.645 1.777 1.00 91.50 190 ILE A O 1
ATOM 1523 N N . CYS A 1 191 ? -7.643 10.011 -0.233 1.00 90.94 191 CYS A N 1
ATOM 1524 C CA . CYS A 1 191 ? -8.805 10.685 -0.809 1.00 90.94 191 CYS A CA 1
ATOM 1525 C C . CYS A 1 191 ? -10.074 9.824 -0.760 1.00 90.94 191 CYS A C 1
ATOM 1527 O O . CYS A 1 191 ? -11.153 10.361 -0.523 1.00 90.94 191 CYS A O 1
ATOM 1529 N N . GLY A 1 192 ? -9.961 8.503 -0.923 1.00 89.62 192 GLY A N 1
ATOM 1530 C CA . GLY A 1 192 ? -11.102 7.594 -0.787 1.00 89.62 192 GLY A CA 1
ATOM 1531 C C . GLY A 1 192 ? -11.521 7.349 0.665 1.00 89.62 192 GLY A C 1
ATOM 1532 O O . GLY A 1 192 ? -12.708 7.262 0.975 1.00 89.62 192 GLY A O 1
ATOM 1533 N N . TRP A 1 193 ? -10.559 7.240 1.579 1.00 93.06 193 TRP A N 1
ATOM 1534 C CA . TRP A 1 193 ? -10.826 6.840 2.962 1.00 93.06 193 TRP A CA 1
ATOM 1535 C C . TRP A 1 193 ? -11.232 7.986 3.892 1.00 93.06 193 TRP A C 1
ATOM 1537 O O . TRP A 1 193 ? -12.145 7.843 4.708 1.00 93.06 193 TRP A O 1
ATOM 1547 N N . LEU A 1 194 ? -10.559 9.129 3.787 1.00 90.56 194 LEU A N 1
ATOM 1548 C CA . LEU A 1 194 ? -10.701 10.251 4.712 1.00 90.56 194 LEU A CA 1
ATOM 1549 C C . LEU A 1 194 ? -12.144 10.799 4.767 1.00 90.56 194 LEU A C 1
ATOM 1551 O O . LEU A 1 194 ? -12.655 10.951 5.881 1.00 90.56 194 LEU A O 1
ATOM 1555 N N . PRO A 1 195 ? -12.869 10.985 3.640 1.00 89.94 195 PRO A N 1
ATOM 1556 C CA . PRO A 1 195 ? -14.273 11.406 3.668 1.00 89.94 195 PRO A CA 1
ATOM 1557 C C . PRO A 1 195 ? -15.182 10.455 4.456 1.00 89.94 195 PRO A C 1
ATOM 1559 O O . PRO A 1 195 ? -16.040 10.906 5.216 1.00 89.94 195 PRO A O 1
ATOM 1562 N N . LEU A 1 196 ? -14.971 9.138 4.338 1.00 88.56 196 LEU A N 1
ATOM 1563 C CA . LEU A 1 196 ? -15.761 8.139 5.063 1.00 88.56 196 LEU A CA 1
ATOM 1564 C C . LEU A 1 196 ? -15.564 8.232 6.576 1.00 88.56 196 LEU A C 1
ATOM 1566 O O . LEU A 1 196 ? -16.522 8.089 7.338 1.00 88.56 196 LEU A O 1
ATOM 1570 N N . VAL A 1 197 ? -14.332 8.480 7.024 1.00 86.88 197 VAL A N 1
ATOM 1571 C CA . VAL A 1 197 ? -14.030 8.637 8.454 1.00 86.88 197 VAL A CA 1
ATOM 1572 C C . VAL A 1 197 ? -14.700 9.886 9.016 1.00 86.88 197 VAL A C 1
ATOM 1574 O O . VAL A 1 197 ? -15.280 9.823 10.102 1.00 86.88 197 VAL A O 1
ATOM 1577 N N . PHE A 1 198 ? -14.668 11.000 8.278 1.00 85.81 198 PHE A N 1
ATOM 1578 C CA . PHE A 1 198 ? -15.355 12.230 8.677 1.00 85.81 198 PHE A CA 1
ATOM 1579 C C . PHE A 1 198 ? -16.873 12.036 8.752 1.00 85.81 198 PHE A C 1
ATOM 1581 O O . PHE A 1 198 ? -17.469 12.360 9.779 1.00 85.81 198 PHE A O 1
ATOM 1588 N N . LEU A 1 199 ? -17.483 11.416 7.736 1.00 84.06 199 LEU A N 1
ATOM 1589 C CA . LEU A 1 199 ? -18.915 11.091 7.725 1.00 84.06 199 LEU A CA 1
ATOM 1590 C C . LEU A 1 199 ? -19.310 10.209 8.914 1.00 84.06 199 LEU A C 1
ATOM 1592 O O . LEU A 1 199 ? -20.292 10.483 9.602 1.00 84.06 199 LEU A O 1
ATOM 1596 N N . LYS A 1 200 ? -18.519 9.175 9.221 1.00 81.12 200 LYS A N 1
ATOM 1597 C CA . LYS A 1 200 ? -18.814 8.268 10.338 1.00 81.12 200 LYS A CA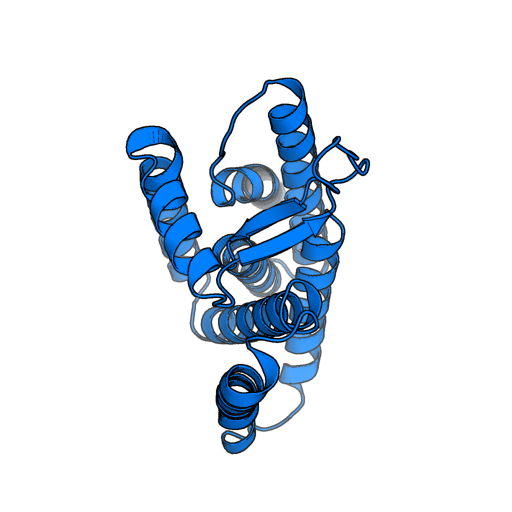 1
ATOM 1598 C C . LYS A 1 200 ? -18.691 8.940 11.705 1.00 81.12 200 LYS A C 1
ATOM 1600 O O . LYS A 1 200 ? -19.402 8.547 12.627 1.00 81.12 200 LYS A O 1
ATOM 1605 N N . LYS A 1 201 ? -17.793 9.917 11.841 1.00 72.94 201 LYS A N 1
ATOM 1606 C CA . LYS A 1 201 ? -17.618 10.699 13.071 1.00 72.94 201 LYS A CA 1
ATOM 1607 C C . LYS A 1 201 ? -18.720 11.746 13.260 1.00 72.94 201 LYS A C 1
ATOM 1609 O O . LYS A 1 201 ? -18.958 12.130 14.392 1.00 72.94 201 LYS A O 1
ATOM 1614 N N . TYR A 1 202 ? -19.367 12.185 12.180 1.00 65.56 202 TYR A N 1
ATOM 1615 C CA . TYR A 1 202 ? -20.473 13.147 12.221 1.00 65.56 202 TYR A CA 1
ATOM 1616 C C . TYR A 1 202 ? -21.837 12.487 12.492 1.00 65.56 202 TYR A C 1
ATOM 1618 O O . TYR A 1 202 ? -22.712 13.097 13.089 1.00 65.56 202 TYR A O 1
ATOM 1626 N N . ILE A 1 203 ? -22.020 11.229 12.071 1.00 58.91 203 ILE A N 1
ATOM 1627 C CA . ILE A 1 203 ? -23.274 10.459 12.238 1.00 58.91 203 ILE A CA 1
ATOM 1628 C C . ILE A 1 203 ? -23.380 9.796 13.635 1.00 58.91 203 ILE A C 1
ATOM 1630 O O . ILE A 1 203 ? -24.378 9.146 13.943 1.00 58.91 203 ILE A O 1
ATOM 1634 N N . ARG A 1 204 ? -22.357 9.924 14.487 1.00 47.19 204 ARG A N 1
ATOM 1635 C CA . ARG A 1 204 ? -22.289 9.311 15.821 1.00 47.19 204 ARG A CA 1
ATOM 1636 C C . ARG A 1 204 ? -22.210 10.376 16.899 1.00 47.19 204 ARG A C 1
ATOM 1638 O O . ARG A 1 204 ? -22.824 10.141 17.958 1.00 47.19 204 ARG A O 1
#

Secondary structure (DSSP, 8-state):
-HHHHHHHHHHHHHHHHHTTS---GGGGSHHHHHHHHHHHHHTTSTTIIIIIHHHHHHHHHHHHHHHHHHH--HHHHHHHHHHHHHHHHIIIIIS-HHHHHHHHHHHTT-TTEEEEEPSS--EETTEE-EEEEEHHHHHHHHHHHHHHHHHH-HHHHHHHHHHHHHHHHHHHHHHHHHT-S---HHHHHHHHHHHHHHHHHH--